Protein AF-A0A0K8VWC5-F1 (afdb_monomer)

Foldseek 3Di:
DDDDPDDCCLQPVDQKFKAALLQHTPPDDDDPVSSVVSSVVSQVVFQVVQVVQCVVVVHPGRPTGNVVRNVCRFKMKMWGWDDPDPVHIHTFWIWMKGFDFDFWADLVRDTDTDGRQTEGETIDGHPVCPPVCVSVVSVLVVCLVVVHQLQSYKYAQDDPSRQVVCCVPPVFPAWRDTPHRITHGPVNPPDPVPCPVVNVVSVVVVLVVVVVVPDDNDPPLVVSCPPDPDDPVVVCCVVDPDD

Structure (mmCIF, N/CA/C/O backbone):
data_AF-A0A0K8VWC5-F1
#
_entry.id   AF-A0A0K8VWC5-F1
#
loop_
_atom_site.group_PDB
_atom_site.id
_atom_site.type_symbol
_atom_site.label_atom_id
_atom_site.label_alt_id
_atom_site.label_comp_id
_atom_site.label_asym_id
_atom_site.label_entity_id
_atom_site.label_seq_id
_atom_site.pdbx_PDB_ins_code
_atom_site.Cartn_x
_atom_site.Cartn_y
_atom_site.Cartn_z
_atom_site.occupancy
_atom_site.B_iso_or_equiv
_atom_site.auth_seq_id
_atom_site.auth_comp_id
_atom_site.auth_asym_id
_atom_site.auth_atom_id
_atom_site.pdbx_PDB_model_num
ATOM 1 N N . MET A 1 1 ? -0.243 5.734 -15.971 1.00 79.50 1 MET A N 1
ATOM 2 C CA . MET A 1 1 ? 0.571 4.534 -15.847 1.00 79.50 1 MET A CA 1
ATOM 3 C C . MET A 1 1 ? 1.984 5.058 -15.733 1.00 79.50 1 MET A C 1
ATOM 5 O O . MET A 1 1 ? 2.267 6.091 -16.338 1.00 79.50 1 MET A O 1
ATOM 9 N N . ALA A 1 2 ? 2.834 4.458 -14.910 1.00 86.44 2 ALA A N 1
ATOM 10 C CA . ALA A 1 2 ? 4.196 4.949 -14.752 1.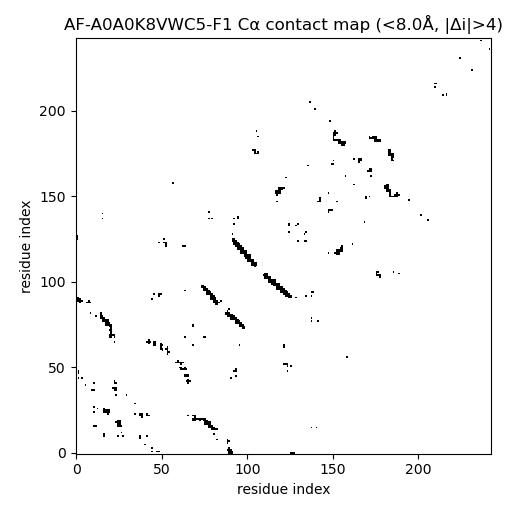00 86.44 2 ALA A CA 1
ATOM 11 C C . ALA A 1 2 ? 5.114 4.207 -15.731 1.00 86.44 2 ALA A C 1
ATOM 13 O O . ALA A 1 2 ? 5.292 2.994 -15.622 1.00 86.44 2 ALA A O 1
ATOM 14 N N . LYS A 1 3 ? 5.651 4.949 -16.707 1.00 90.19 3 LYS A N 1
ATOM 15 C CA . LYS A 1 3 ? 6.699 4.489 -17.625 1.00 90.19 3 LYS A CA 1
ATOM 16 C C . LYS A 1 3 ? 8.054 4.921 -17.087 1.00 90.19 3 LYS A C 1
ATOM 18 O O . LYS A 1 3 ? 8.192 6.038 -16.589 1.00 90.19 3 LYS A O 1
ATOM 23 N N . PHE A 1 4 ? 9.044 4.050 -17.226 1.00 92.88 4 PHE A N 1
ATOM 24 C CA . PHE A 1 4 ? 10.401 4.283 -16.748 1.00 92.88 4 PHE A CA 1
ATOM 25 C C . PHE A 1 4 ? 11.392 4.178 -17.904 1.00 92.88 4 PHE A C 1
ATOM 27 O O . PHE A 1 4 ? 11.137 3.503 -18.896 1.00 92.88 4 PHE A O 1
ATOM 34 N N . LYS A 1 5 ? 12.535 4.861 -17.784 1.00 92.62 5 LYS A N 1
ATOM 35 C CA . LYS A 1 5 ? 13.612 4.848 -18.794 1.00 92.62 5 LYS A CA 1
ATOM 36 C C . LYS A 1 5 ? 14.512 3.607 -18.692 1.00 92.62 5 LYS A C 1
ATOM 38 O O . LYS A 1 5 ? 15.650 3.627 -19.146 1.00 92.62 5 LYS A O 1
ATOM 43 N N . PHE A 1 6 ? 14.028 2.557 -18.044 1.00 93.00 6 PHE A N 1
ATOM 44 C CA . PHE A 1 6 ? 14.727 1.303 -17.820 1.00 93.00 6 PHE A CA 1
ATOM 45 C C . PHE A 1 6 ? 13.733 0.150 -17.919 1.00 93.00 6 PHE A C 1
ATOM 47 O O . PHE A 1 6 ? 12.537 0.337 -17.691 1.00 93.00 6 PHE A O 1
ATOM 54 N N . ASP A 1 7 ? 14.246 -1.036 -18.233 1.00 90.69 7 ASP A N 1
ATOM 55 C CA . ASP A 1 7 ? 13.447 -2.254 -18.243 1.00 90.69 7 ASP A CA 1
ATOM 56 C C . ASP A 1 7 ? 13.001 -2.607 -16.817 1.00 90.69 7 ASP A C 1
ATOM 58 O O . ASP A 1 7 ? 13.826 -2.743 -15.909 1.00 90.69 7 ASP A O 1
ATOM 62 N N . ILE A 1 8 ? 11.688 -2.730 -16.620 1.00 93.12 8 ILE A N 1
ATOM 63 C CA . ILE A 1 8 ? 11.098 -3.112 -15.337 1.00 93.12 8 ILE A CA 1
ATOM 64 C C . ILE A 1 8 ? 11.047 -4.636 -15.159 1.00 93.12 8 ILE A C 1
ATOM 66 O O . ILE A 1 8 ? 10.911 -5.099 -14.028 1.00 93.12 8 ILE A O 1
ATOM 70 N N . LYS A 1 9 ? 11.226 -5.443 -16.216 1.00 89.25 9 LYS A N 1
ATOM 71 C CA . LYS A 1 9 ? 11.195 -6.917 -16.129 1.00 89.25 9 LYS A CA 1
ATOM 72 C C . LYS A 1 9 ? 12.284 -7.482 -15.221 1.00 89.25 9 LYS A C 1
ATOM 74 O O . LYS A 1 9 ? 12.103 -8.548 -14.644 1.00 89.25 9 LYS A O 1
ATOM 79 N N . CYS A 1 10 ? 13.384 -6.751 -15.017 1.00 87.94 10 CYS A N 1
ATOM 80 C CA . CYS A 1 10 ? 14.417 -7.142 -14.053 1.00 87.94 10 CYS A CA 1
ATOM 81 C C . CYS A 1 10 ? 13.963 -7.036 -12.583 1.00 87.94 10 CYS A C 1
ATOM 83 O O . CYS A 1 10 ? 14.619 -7.584 -11.703 1.00 87.94 10 CYS A O 1
ATOM 85 N N . ILE A 1 11 ? 12.873 -6.312 -12.306 1.00 93.19 11 ILE A N 1
ATOM 86 C CA . ILE A 1 11 ? 12.275 -6.158 -10.971 1.00 93.19 11 ILE A CA 1
ATOM 87 C C . ILE A 1 11 ? 11.037 -7.044 -10.835 1.00 93.19 11 ILE A C 1
ATOM 89 O O . ILE A 1 11 ? 10.841 -7.668 -9.794 1.00 93.19 11 ILE A O 1
ATOM 93 N N . PHE A 1 12 ? 10.205 -7.095 -11.876 1.00 90.50 12 PHE A N 1
ATOM 94 C CA . PHE A 1 12 ? 8.929 -7.797 -11.856 1.00 90.50 12 PHE A CA 1
ATOM 95 C C . PHE A 1 12 ? 9.034 -9.164 -12.545 1.00 90.50 12 PHE A C 1
ATOM 97 O O . PHE A 1 12 ? 8.724 -9.310 -13.725 1.00 90.50 12 PHE A O 1
ATOM 104 N N . SER A 1 13 ? 9.435 -10.188 -11.787 1.00 85.19 13 SER A N 1
ATOM 105 C CA . SER A 1 13 ? 9.360 -11.598 -12.214 1.00 85.19 13 SER A CA 1
ATOM 106 C C . SER A 1 13 ? 7.924 -12.143 -12.251 1.00 85.19 13 SER A C 1
ATOM 108 O O . SER A 1 13 ? 7.666 -13.209 -12.807 1.00 85.19 13 SER A O 1
ATOM 110 N N . GLN A 1 14 ? 6.994 -11.406 -11.649 1.00 86.69 14 GLN A N 1
ATOM 111 C CA . GLN A 1 14 ? 5.570 -11.687 -11.543 1.00 86.69 14 GLN A CA 1
ATOM 112 C C . GLN A 1 14 ? 4.796 -10.355 -11.541 1.00 86.69 14 GLN A C 1
ATOM 114 O O . GLN A 1 14 ? 5.397 -9.313 -11.258 1.00 86.69 14 GLN A O 1
ATOM 119 N N . PRO A 1 15 ? 3.477 -10.353 -11.825 1.00 88.62 15 PRO A N 1
ATOM 120 C CA . PRO A 1 15 ? 2.700 -9.115 -11.939 1.00 88.62 15 PRO A CA 1
ATOM 121 C C . PRO A 1 15 ? 2.721 -8.236 -10.683 1.00 88.62 15 PRO A C 1
ATOM 123 O O . PRO A 1 15 ? 2.629 -7.015 -10.790 1.00 88.62 15 PRO A O 1
ATOM 126 N N . VAL A 1 16 ? 2.855 -8.841 -9.497 1.00 93.25 16 VAL A N 1
ATOM 127 C CA . VAL A 1 16 ? 2.919 -8.131 -8.214 1.00 93.25 16 VAL A CA 1
ATOM 128 C C . VAL A 1 16 ? 4.170 -8.514 -7.448 1.00 93.25 16 VAL A C 1
ATOM 130 O O . VAL A 1 16 ? 4.367 -9.685 -7.152 1.00 93.25 16 VAL A O 1
ATOM 133 N N . VAL A 1 17 ? 4.984 -7.539 -7.051 1.00 95.38 17 VAL A N 1
ATOM 134 C CA . VAL A 1 17 ? 6.180 -7.780 -6.233 1.00 95.38 17 VAL A CA 1
ATOM 135 C C . VAL A 1 17 ? 6.109 -7.045 -4.903 1.00 95.38 17 VAL A C 1
ATOM 137 O O . VAL A 1 17 ? 5.735 -5.875 -4.839 1.00 95.38 17 VAL A O 1
ATOM 140 N N . GLN A 1 18 ? 6.504 -7.741 -3.842 1.00 97.56 18 GLN A N 1
ATOM 141 C CA . GLN A 1 18 ? 6.685 -7.189 -2.505 1.00 97.56 18 GLN A CA 1
ATOM 142 C C . GLN A 1 18 ? 8.082 -6.565 -2.375 1.00 97.56 18 GLN A C 1
ATOM 144 O O . GLN A 1 18 ? 9.077 -7.208 -2.726 1.00 97.56 18 GLN A O 1
ATOM 149 N N . ILE A 1 19 ? 8.141 -5.335 -1.862 1.00 98.12 19 ILE A N 1
ATOM 150 C CA . ILE A 1 19 ? 9.354 -4.569 -1.566 1.00 98.12 19 ILE A CA 1
ATOM 151 C C . ILE A 1 19 ? 9.356 -4.189 -0.079 1.00 98.12 19 ILE A C 1
ATOM 153 O O . ILE A 1 19 ? 8.421 -3.539 0.394 1.00 98.12 19 ILE A O 1
ATOM 157 N N . SER A 1 20 ? 10.416 -4.539 0.648 1.00 96.00 20 SER A N 1
ATOM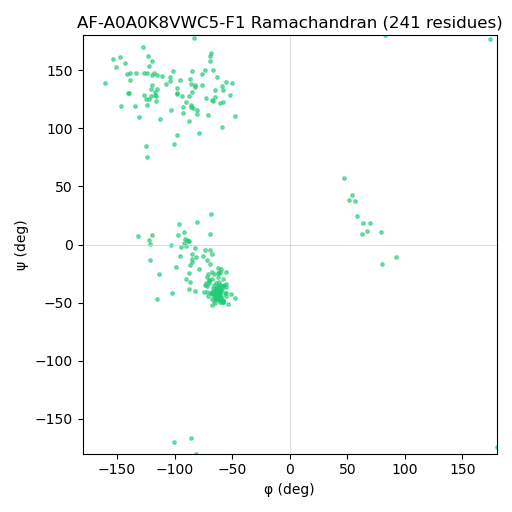 158 C CA . SER A 1 20 ? 10.611 -4.156 2.056 1.00 96.00 20 SER A CA 1
ATOM 159 C C . SER A 1 20 ? 11.588 -2.976 2.200 1.00 96.00 20 SER A C 1
ATOM 161 O O . SER A 1 20 ? 11.962 -2.330 1.216 1.00 96.00 20 SER A O 1
ATOM 163 N N . SER A 1 21 ? 12.018 -2.663 3.426 1.00 96.88 21 SER A N 1
ATOM 164 C CA . SER A 1 21 ? 12.904 -1.525 3.731 1.00 96.88 21 SER A CA 1
ATOM 165 C C . SER A 1 21 ? 14.265 -1.564 3.019 1.00 96.88 21 SER A C 1
ATOM 167 O O . SER A 1 21 ? 14.891 -0.521 2.823 1.00 96.88 21 SER A O 1
ATOM 169 N N . ASN A 1 22 ? 14.722 -2.732 2.553 1.00 96.62 22 ASN A N 1
ATOM 170 C CA . ASN A 1 22 ? 15.962 -2.856 1.779 1.00 96.62 22 ASN A CA 1
ATOM 171 C C . ASN A 1 22 ? 15.835 -2.360 0.318 1.00 96.62 22 ASN A C 1
ATOM 173 O O . ASN A 1 22 ? 16.851 -2.190 -0.358 1.00 96.62 22 ASN A O 1
ATOM 177 N N . LEU A 1 23 ? 14.611 -2.074 -0.146 1.00 97.75 23 LEU A N 1
ATOM 178 C CA . LEU A 1 23 ? 14.250 -1.698 -1.520 1.00 97.75 23 LEU A CA 1
ATOM 179 C C . LEU A 1 23 ? 14.618 -2.726 -2.596 1.00 97.75 23 LEU A C 1
ATOM 181 O O . LEU A 1 23 ? 14.796 -2.375 -3.764 1.00 97.75 23 LEU A O 1
ATOM 185 N N . LEU A 1 24 ? 14.730 -3.990 -2.210 1.00 97.06 24 LEU A N 1
ATOM 186 C CA . LEU A 1 24 ? 14.861 -5.107 -3.131 1.00 97.06 24 LEU A CA 1
ATOM 187 C C . LEU A 1 24 ? 13.521 -5.842 -3.210 1.00 97.06 24 LEU A C 1
ATOM 189 O O . LEU A 1 24 ? 12.823 -5.947 -2.197 1.00 97.06 24 LEU A O 1
ATOM 193 N N . PRO A 1 25 ? 13.140 -6.364 -4.387 1.00 96.06 25 PRO A N 1
ATOM 194 C CA . PRO A 1 25 ? 12.017 -7.279 -4.455 1.00 96.06 25 PRO A CA 1
ATOM 195 C C . PRO A 1 25 ? 12.332 -8.545 -3.660 1.00 96.06 25 PRO A C 1
ATOM 197 O O . PRO A 1 25 ? 13.464 -9.022 -3.669 1.00 96.06 25 PRO A O 1
ATOM 200 N N . HIS A 1 26 ? 11.324 -9.115 -3.002 1.00 92.62 26 HIS A N 1
ATOM 201 C CA . HIS A 1 26 ? 11.450 -10.378 -2.262 1.00 92.62 26 HIS A CA 1
ATOM 202 C C . HIS A 1 26 ? 11.990 -11.542 -3.121 1.00 92.62 26 HIS A C 1
ATOM 204 O O . HIS A 1 26 ? 12.584 -12.478 -2.597 1.00 92.62 26 HIS A O 1
ATOM 210 N N . THR A 1 27 ? 11.836 -11.464 -4.447 1.00 91.81 27 THR A N 1
ATOM 211 C CA . THR A 1 27 ? 12.368 -12.426 -5.424 1.00 91.81 27 THR A CA 1
ATOM 212 C C . THR A 1 27 ? 13.787 -12.113 -5.907 1.00 91.81 27 THR A C 1
ATOM 214 O O . THR A 1 27 ? 14.271 -12.782 -6.819 1.00 91.81 27 THR A O 1
ATOM 217 N N . PHE A 1 28 ? 14.442 -11.069 -5.390 1.00 94.69 28 PHE A N 1
ATOM 218 C CA . PHE A 1 28 ? 15.763 -10.658 -5.859 1.00 94.69 28 PHE A CA 1
ATOM 219 C C . PHE A 1 28 ? 16.816 -11.732 -5.577 1.00 94.69 28 PHE A C 1
ATOM 221 O O . PHE A 1 28 ? 17.017 -12.147 -4.437 1.00 94.69 28 PHE A O 1
ATOM 228 N N . ILE A 1 29 ? 17.542 -12.117 -6.623 1.00 92.06 29 ILE A N 1
ATOM 229 C CA . ILE A 1 29 ? 18.716 -12.983 -6.551 1.00 92.06 29 ILE A CA 1
ATOM 230 C C . ILE A 1 29 ? 19.782 -12.339 -7.434 1.00 92.06 29 ILE A C 1
ATOM 232 O O . ILE A 1 29 ? 19.567 -12.158 -8.631 1.00 92.06 29 ILE A O 1
ATOM 236 N N . GLY A 1 30 ? 20.922 -11.967 -6.855 1.00 93.56 30 GLY A N 1
ATOM 237 C CA . GLY A 1 30 ? 21.983 -11.293 -7.595 1.00 93.56 30 GLY A CA 1
ATOM 238 C C . GLY A 1 30 ? 23.135 -10.836 -6.711 1.00 93.56 30 GLY A C 1
ATOM 239 O O . GLY A 1 30 ? 23.108 -10.990 -5.490 1.00 93.56 30 GLY A O 1
ATOM 240 N N . ASP A 1 31 ? 24.162 -10.274 -7.344 1.00 95.69 31 ASP A N 1
ATOM 241 C CA . ASP A 1 31 ? 25.333 -9.752 -6.644 1.00 95.69 31 ASP A CA 1
ATOM 242 C C . ASP A 1 31 ? 25.114 -8.327 -6.101 1.00 95.69 31 ASP A C 1
ATOM 244 O O . ASP A 1 31 ? 24.084 -7.677 -6.313 1.00 95.69 31 ASP A O 1
ATOM 248 N N . ARG A 1 32 ? 26.129 -7.807 -5.403 1.00 95.44 32 ARG A N 1
ATOM 249 C CA . ARG A 1 32 ? 26.099 -6.460 -4.821 1.00 95.44 32 ARG A CA 1
ATOM 250 C C . ARG A 1 32 ? 25.894 -5.355 -5.865 1.00 95.44 32 ARG A C 1
ATOM 252 O O . ARG A 1 32 ? 25.240 -4.362 -5.556 1.00 95.44 32 ARG A O 1
ATOM 259 N N . ARG A 1 33 ? 26.452 -5.487 -7.073 1.00 95.75 33 ARG A N 1
ATOM 260 C CA . ARG A 1 33 ? 26.317 -4.468 -8.127 1.00 95.75 33 ARG A CA 1
ATOM 261 C C . ARG A 1 33 ? 24.889 -4.454 -8.664 1.00 95.75 33 ARG A C 1
ATOM 263 O O . ARG A 1 33 ? 24.300 -3.382 -8.773 1.00 95.75 33 ARG A O 1
ATOM 270 N N . MET A 1 34 ? 24.317 -5.633 -8.909 1.00 95.44 34 MET A N 1
ATOM 271 C CA . MET A 1 34 ? 22.916 -5.780 -9.312 1.00 95.44 34 MET A CA 1
ATOM 272 C C . MET A 1 34 ? 21.971 -5.229 -8.243 1.00 95.44 34 MET A C 1
ATOM 274 O O . MET A 1 34 ? 21.029 -4.516 -8.572 1.00 95.44 34 MET A O 1
ATOM 278 N N . ALA A 1 35 ? 22.247 -5.485 -6.961 1.00 96.25 35 ALA A N 1
ATOM 279 C CA . ALA A 1 35 ? 21.432 -4.963 -5.867 1.00 96.25 35 ALA A CA 1
ATOM 280 C C . ALA A 1 35 ? 21.418 -3.423 -5.842 1.00 96.25 35 ALA A C 1
ATOM 282 O O . ALA A 1 35 ? 20.369 -2.808 -5.650 1.00 96.25 35 ALA A O 1
ATOM 283 N N . MET A 1 36 ? 22.562 -2.773 -6.080 1.00 96.25 36 MET A N 1
ATOM 284 C CA . MET A 1 36 ? 22.636 -1.308 -6.156 1.00 96.25 36 MET A CA 1
ATOM 285 C C . MET A 1 36 ? 21.822 -0.742 -7.330 1.00 96.25 36 MET A C 1
ATOM 287 O O . MET A 1 36 ? 21.111 0.248 -7.163 1.00 96.25 36 MET A O 1
ATOM 291 N N . ASP A 1 37 ? 21.877 -1.386 -8.496 1.00 96.50 37 ASP A N 1
ATOM 292 C CA . ASP A 1 37 ? 21.079 -0.990 -9.662 1.00 96.50 37 ASP A CA 1
ATOM 293 C C . ASP A 1 37 ? 19.570 -1.194 -9.425 1.00 96.50 37 ASP A C 1
ATOM 295 O O . ASP A 1 37 ? 18.773 -0.270 -9.606 1.00 96.50 37 ASP A O 1
ATOM 299 N N . VAL A 1 38 ? 19.171 -2.368 -8.924 1.00 96.88 38 VAL A N 1
ATOM 300 C CA . VAL A 1 38 ? 17.767 -2.689 -8.622 1.00 96.88 38 VAL A CA 1
ATOM 301 C C . VAL A 1 38 ? 17.198 -1.744 -7.569 1.00 96.88 38 VAL A C 1
ATOM 303 O O . VAL A 1 38 ? 16.126 -1.183 -7.781 1.00 96.88 38 VAL A O 1
ATOM 306 N N . THR A 1 39 ? 17.917 -1.492 -6.472 1.00 97.69 39 THR A N 1
ATOM 307 C CA . THR A 1 39 ? 17.445 -0.555 -5.437 1.00 97.69 39 THR A CA 1
ATOM 308 C C . THR A 1 39 ? 17.278 0.867 -5.974 1.00 97.69 39 THR A C 1
ATOM 310 O O . THR A 1 39 ? 16.337 1.554 -5.571 1.00 97.69 39 THR A O 1
ATOM 313 N N . SER A 1 40 ? 18.132 1.318 -6.901 1.00 97.75 40 SER A N 1
ATOM 314 C CA . SER A 1 40 ? 17.984 2.618 -7.574 1.00 97.75 40 SER A CA 1
ATOM 315 C C . SER A 1 40 ? 16.712 2.675 -8.429 1.00 97.75 40 SER A C 1
ATOM 317 O O . SER A 1 40 ? 15.924 3.619 -8.322 1.00 97.75 40 SER A O 1
ATOM 319 N N . LYS A 1 41 ? 16.456 1.635 -9.231 1.00 97.81 41 LYS A N 1
ATOM 320 C CA . LYS A 1 41 ? 15.255 1.531 -10.076 1.00 97.81 41 LYS A CA 1
ATOM 321 C C . LYS A 1 41 ? 13.968 1.433 -9.252 1.00 97.81 41 LYS A C 1
ATOM 323 O O . LYS A 1 41 ? 13.013 2.160 -9.515 1.00 97.81 41 LYS A O 1
ATOM 328 N N . VAL A 1 42 ? 13.954 0.593 -8.215 1.00 98.25 42 VAL A N 1
ATOM 329 C CA . VAL A 1 42 ? 12.825 0.456 -7.278 1.00 98.25 42 VAL A CA 1
ATOM 330 C C . VAL A 1 42 ? 12.549 1.774 -6.558 1.00 98.25 42 VAL A C 1
ATOM 332 O O . VAL A 1 42 ? 11.386 2.148 -6.418 1.00 98.25 42 VAL A O 1
ATOM 335 N N . SER A 1 43 ? 13.594 2.516 -6.168 1.00 98.50 43 SER A N 1
ATOM 336 C CA . SER A 1 43 ? 13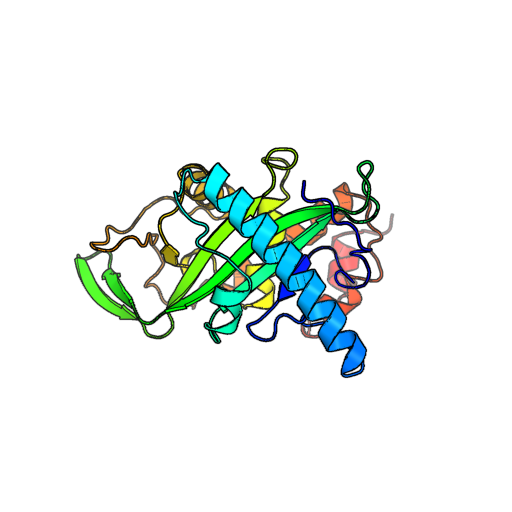.421 3.838 -5.549 1.00 98.50 43 SER A CA 1
ATOM 337 C C . SER A 1 43 ? 12.640 4.781 -6.468 1.00 98.50 43 SER A C 1
ATOM 339 O O . SER A 1 43 ? 11.631 5.342 -6.052 1.00 98.50 43 SER A O 1
ATOM 341 N N . GLN A 1 44 ? 13.038 4.866 -7.743 1.00 98.38 44 GLN A N 1
ATOM 342 C CA . GLN A 1 44 ? 12.348 5.691 -8.740 1.00 98.38 44 GLN A CA 1
ATOM 343 C C . GLN A 1 44 ? 10.888 5.263 -8.947 1.00 98.38 44 GLN A C 1
ATOM 345 O O . GLN A 1 44 ? 10.017 6.119 -9.105 1.00 98.38 44 GLN A O 1
ATOM 350 N N . ILE A 1 45 ? 10.601 3.956 -8.924 1.00 98.44 45 ILE A N 1
ATOM 351 C CA . ILE A 1 45 ? 9.228 3.448 -9.045 1.00 98.44 45 ILE A CA 1
ATOM 352 C C . ILE A 1 45 ? 8.372 3.877 -7.853 1.00 98.44 45 ILE A C 1
ATOM 354 O O . ILE A 1 45 ? 7.279 4.414 -8.050 1.00 98.44 45 ILE A O 1
ATOM 358 N N . ILE A 1 46 ? 8.863 3.658 -6.631 1.00 98.62 46 ILE A N 1
ATOM 359 C CA . ILE A 1 46 ? 8.134 3.994 -5.402 1.00 98.62 46 ILE A CA 1
ATOM 360 C C . ILE A 1 46 ? 7.911 5.500 -5.306 1.00 98.62 46 ILE A C 1
ATOM 362 O O . ILE A 1 46 ? 6.797 5.917 -5.002 1.00 98.62 46 ILE A O 1
ATOM 366 N N . ASP A 1 47 ? 8.932 6.310 -5.587 1.00 98.62 47 ASP A N 1
ATOM 367 C CA . ASP A 1 47 ? 8.813 7.767 -5.537 1.00 98.62 47 ASP A CA 1
ATOM 368 C C . ASP A 1 47 ? 7.783 8.257 -6.557 1.00 98.62 47 ASP A C 1
ATOM 370 O O . ASP A 1 47 ? 6.875 9.014 -6.208 1.00 98.62 47 ASP A O 1
ATOM 374 N N . ARG A 1 48 ? 7.827 7.733 -7.791 1.00 98.44 48 ARG A N 1
ATOM 375 C CA . ARG A 1 48 ? 6.871 8.124 -8.827 1.00 98.44 48 ARG A CA 1
ATOM 376 C C . ARG A 1 48 ? 5.434 7.724 -8.493 1.00 98.44 48 ARG A C 1
ATOM 378 O O . ARG A 1 48 ? 4.515 8.516 -8.693 1.00 98.44 48 ARG A O 1
ATOM 385 N N . LEU A 1 49 ? 5.206 6.504 -8.009 1.00 98.38 49 LEU A N 1
ATOM 386 C CA . LEU A 1 49 ? 3.864 6.065 -7.611 1.00 98.38 49 LEU A CA 1
ATOM 387 C C . LEU A 1 49 ? 3.384 6.771 -6.341 1.00 98.38 49 LEU A C 1
ATOM 389 O O . LEU A 1 49 ? 2.196 7.054 -6.223 1.00 98.38 49 LEU A O 1
ATOM 393 N N . GLY A 1 50 ? 4.295 7.097 -5.425 1.00 98.50 50 GLY A N 1
ATOM 394 C CA . GLY A 1 50 ? 4.010 7.888 -4.234 1.00 98.50 50 GLY A CA 1
ATOM 395 C C . GLY A 1 50 ? 3.531 9.298 -4.577 1.00 98.50 50 GLY A C 1
ATOM 396 O O . GLY A 1 50 ? 2.545 9.761 -4.005 1.00 98.50 50 GLY A O 1
ATOM 397 N N . GLU A 1 51 ? 4.169 9.960 -5.546 1.00 98.50 51 GLU A N 1
ATOM 398 C CA . GLU A 1 51 ? 3.710 11.243 -6.096 1.00 98.50 51 GLU A CA 1
ATOM 399 C C . GLU A 1 51 ? 2.316 11.136 -6.718 1.00 98.50 51 GLU A C 1
ATOM 401 O O . GLU A 1 51 ? 1.436 11.938 -6.410 1.00 98.50 51 GLU A O 1
ATOM 406 N N . LEU A 1 52 ? 2.100 10.135 -7.576 1.00 98.06 52 LEU A N 1
ATOM 407 C CA . LEU A 1 52 ? 0.809 9.924 -8.232 1.00 98.06 52 LEU A CA 1
ATOM 408 C C . LEU A 1 52 ? -0.305 9.645 -7.212 1.00 98.06 52 LEU A C 1
ATOM 410 O O . LEU A 1 52 ? -1.384 10.231 -7.305 1.00 98.06 52 LEU A O 1
ATOM 414 N N . SER A 1 53 ? -0.019 8.828 -6.194 1.00 98.00 53 SER A N 1
ATOM 415 C CA . SER A 1 53 ? -0.931 8.583 -5.076 1.00 98.00 53 SER A CA 1
ATOM 416 C C . SER A 1 53 ? -1.267 9.877 -4.326 1.00 98.00 53 SER A C 1
ATOM 418 O O . SER A 1 53 ? -2.436 10.153 -4.048 1.00 98.00 53 SER A O 1
ATOM 420 N N . ALA A 1 54 ? -0.263 10.721 -4.060 1.00 97.69 54 ALA A N 1
ATOM 421 C CA . ALA A 1 54 ? -0.450 12.009 -3.397 1.00 97.69 54 ALA A CA 1
ATOM 422 C C . ALA A 1 54 ? -1.388 12.929 -4.185 1.00 97.69 54 ALA A C 1
ATOM 424 O O . ALA A 1 54 ? -2.313 13.500 -3.609 1.00 97.69 54 ALA A O 1
ATOM 425 N N . VAL A 1 55 ? -1.185 13.028 -5.502 1.00 97.38 55 VAL A N 1
ATOM 426 C CA . VAL A 1 55 ? -2.034 13.821 -6.400 1.00 97.38 55 VAL A CA 1
ATOM 427 C C . VAL A 1 55 ? -3.469 13.294 -6.388 1.00 97.38 55 VAL A C 1
ATOM 429 O O . VAL A 1 55 ? -4.403 14.071 -6.184 1.00 97.38 55 VAL A O 1
ATOM 432 N N . ALA A 1 56 ? -3.657 11.978 -6.523 1.00 95.75 56 ALA A N 1
ATOM 433 C CA . ALA A 1 56 ? -4.979 11.351 -6.518 1.00 95.75 56 ALA A CA 1
ATOM 434 C C . ALA A 1 56 ? -5.739 11.560 -5.194 1.00 95.75 56 ALA A C 1
ATOM 436 O O . ALA A 1 56 ? -6.966 11.683 -5.192 1.00 95.75 56 ALA A O 1
ATOM 437 N N . GLN A 1 57 ? -5.013 11.635 -4.076 1.00 94.88 57 GLN A N 1
ATOM 438 C CA . GLN A 1 57 ? -5.551 11.883 -2.736 1.00 94.88 57 GLN A CA 1
ATOM 439 C C . GLN A 1 57 ? -5.580 13.370 -2.342 1.00 94.88 57 GLN A C 1
ATOM 441 O O . GLN A 1 57 ? -6.009 13.695 -1.236 1.00 94.88 57 GLN A O 1
ATOM 446 N N . LYS A 1 58 ? -5.150 14.281 -3.229 1.00 95.94 58 LYS A N 1
ATOM 447 C CA . LYS A 1 58 ? -5.044 15.732 -2.976 1.00 95.94 58 LYS A CA 1
ATOM 448 C C . LYS A 1 58 ? -4.159 16.078 -1.766 1.00 95.94 58 LYS A C 1
ATOM 450 O O . LYS A 1 58 ? -4.445 17.007 -1.012 1.00 95.94 58 LYS A O 1
ATOM 455 N N . LEU A 1 59 ? -3.076 15.328 -1.574 1.00 95.38 59 LEU A N 1
ATOM 456 C CA . LEU A 1 59 ? -2.081 15.561 -0.529 1.00 95.38 59 LEU A CA 1
ATOM 457 C C . LEU A 1 59 ? -1.015 16.548 -1.017 1.00 95.38 59 LEU A C 1
ATOM 459 O O . LEU A 1 59 ? -0.574 16.488 -2.160 1.00 95.38 59 LEU A O 1
ATOM 463 N N . SER A 1 60 ? -0.543 17.425 -0.128 1.00 96.12 60 SER A N 1
ATOM 464 C CA . SER A 1 60 ? 0.512 18.398 -0.456 1.00 96.12 60 SER A CA 1
ATOM 465 C C . SER A 1 60 ? 1.895 17.765 -0.636 1.00 96.12 60 SER A C 1
ATOM 467 O O . SER A 1 60 ? 2.752 18.331 -1.311 1.00 96.12 60 SER A O 1
ATOM 469 N N . LYS A 1 61 ? 2.133 16.606 -0.014 1.00 96.88 61 LYS A N 1
ATOM 470 C CA . LYS A 1 61 ? 3.376 15.834 -0.110 1.00 96.88 61 LYS A CA 1
ATOM 471 C C . LYS A 1 61 ? 3.061 14.338 -0.153 1.00 96.88 61 LYS A C 1
ATOM 473 O O . LYS A 1 61 ? 2.131 13.906 0.533 1.00 96.88 61 LYS A O 1
ATOM 478 N N . PRO A 1 62 ? 3.859 13.530 -0.871 1.00 97.88 62 PRO A N 1
ATOM 479 C CA . PRO A 1 62 ? 3.669 12.088 -0.908 1.00 97.88 62 PRO A CA 1
ATOM 480 C C . PRO A 1 62 ? 3.903 11.461 0.463 1.00 97.88 62 PRO A C 1
ATOM 482 O O . PRO A 1 62 ? 4.891 11.751 1.141 1.00 97.88 62 PRO A O 1
ATOM 485 N N . ILE A 1 63 ? 2.992 10.582 0.887 1.00 97.31 63 ILE A N 1
ATOM 486 C CA . ILE A 1 63 ? 3.121 9.801 2.131 1.00 97.31 63 ILE A CA 1
ATOM 487 C C . ILE A 1 63 ? 3.942 8.523 1.937 1.00 97.31 63 ILE A C 1
ATOM 489 O O . ILE A 1 63 ? 4.368 7.916 2.920 1.00 97.31 63 ILE A O 1
ATOM 493 N N . THR A 1 64 ? 4.210 8.153 0.687 1.00 98.44 64 THR A N 1
ATOM 494 C CA . THR A 1 64 ? 5.031 7.007 0.295 1.00 98.44 64 THR A CA 1
ATOM 495 C C . THR A 1 64 ? 6.204 7.496 -0.542 1.00 98.44 64 THR A C 1
ATOM 497 O O . THR A 1 64 ? 6.015 8.250 -1.487 1.00 98.44 64 THR A O 1
ATOM 500 N N . SER A 1 65 ? 7.415 7.109 -0.152 1.00 98.62 65 SER A N 1
ATOM 501 C CA . SER A 1 65 ? 8.651 7.350 -0.896 1.00 98.62 65 SER A CA 1
ATOM 502 C C . SER A 1 65 ? 9.667 6.272 -0.534 1.00 98.62 65 SER A C 1
ATOM 504 O O . SER A 1 65 ? 9.565 5.648 0.529 1.00 98.62 65 SER A O 1
ATOM 506 N N . ALA A 1 66 ? 10.665 6.078 -1.388 1.00 98.50 66 ALA A N 1
ATOM 507 C CA . ALA A 1 66 ? 11.762 5.146 -1.173 1.00 98.50 66 ALA A CA 1
ATOM 508 C C . ALA A 1 66 ? 12.482 5.429 0.154 1.00 98.50 66 ALA A C 1
ATOM 510 O O . ALA A 1 66 ? 12.726 4.525 0.952 1.00 98.50 66 ALA A O 1
ATOM 511 N N . GLN A 1 67 ? 12.748 6.709 0.434 1.00 98.19 67 GLN A N 1
ATOM 512 C CA . GLN A 1 67 ? 13.368 7.149 1.683 1.00 98.19 67 GLN A CA 1
ATOM 513 C C . GLN A 1 67 ? 12.521 6.779 2.910 1.00 98.19 67 GLN A C 1
ATOM 515 O O . GLN A 1 67 ? 13.053 6.245 3.880 1.00 98.19 67 GLN A O 1
ATOM 520 N N . LYS A 1 68 ? 11.204 7.028 2.871 1.00 98.25 68 LYS A N 1
ATOM 521 C CA . LYS A 1 68 ? 10.304 6.700 3.989 1.00 98.25 68 LYS A CA 1
ATOM 522 C C . LYS A 1 68 ? 10.226 5.196 4.239 1.00 98.25 68 LYS A C 1
ATOM 524 O O . LYS A 1 68 ? 10.195 4.788 5.399 1.00 98.25 68 LYS A O 1
ATOM 529 N N . LEU A 1 69 ? 10.220 4.391 3.173 1.00 98.38 69 LEU A N 1
ATOM 530 C CA . LEU A 1 69 ? 10.210 2.932 3.275 1.00 98.38 69 LEU A CA 1
ATOM 531 C C . LEU A 1 69 ? 11.516 2.398 3.881 1.00 98.38 69 LEU A C 1
ATOM 533 O O . LEU A 1 69 ? 11.460 1.579 4.791 1.00 98.38 69 LEU A O 1
ATOM 537 N N . ARG A 1 70 ? 12.685 2.918 3.470 1.00 97.44 70 ARG A N 1
ATOM 538 C CA . ARG A 1 70 ? 13.982 2.532 4.068 1.00 97.44 70 ARG A CA 1
ATOM 539 C C . ARG A 1 70 ? 14.036 2.757 5.577 1.00 97.44 70 ARG A C 1
ATOM 541 O O . ARG A 1 70 ? 14.659 1.980 6.286 1.00 97.44 70 ARG A O 1
ATOM 548 N N . MET A 1 71 ? 13.386 3.813 6.061 1.00 97.00 71 MET A N 1
ATOM 549 C CA . MET A 1 71 ? 13.339 4.155 7.487 1.00 97.00 71 MET A CA 1
ATOM 550 C C . MET A 1 71 ? 12.271 3.378 8.275 1.00 97.00 71 MET A C 1
ATOM 552 O O . MET A 1 71 ? 12.142 3.583 9.478 1.00 97.00 71 MET A O 1
ATOM 556 N N . SER A 1 72 ? 11.474 2.534 7.613 1.00 95.50 72 SER A N 1
ATOM 557 C CA . SER A 1 72 ? 10.318 1.857 8.204 1.00 95.50 72 SER A CA 1
ATOM 558 C C . SER A 1 72 ? 10.420 0.342 8.018 1.00 95.50 72 SER A C 1
ATOM 560 O O . SER A 1 72 ? 9.844 -0.215 7.089 1.00 95.50 72 SER A O 1
ATOM 562 N N . GLU A 1 73 ? 11.135 -0.341 8.912 1.00 94.00 73 GLU A N 1
ATOM 563 C CA . GLU A 1 73 ? 11.366 -1.799 8.839 1.00 94.00 73 GLU A CA 1
ATOM 564 C C . GLU A 1 73 ? 10.087 -2.643 8.928 1.00 94.00 73 GLU A C 1
ATOM 566 O O . GLU A 1 73 ? 10.030 -3.762 8.433 1.00 94.00 73 GLU A O 1
ATOM 571 N N . ASN A 1 74 ? 9.044 -2.095 9.543 1.00 95.81 74 ASN A N 1
ATOM 572 C CA . ASN A 1 74 ? 7.734 -2.717 9.706 1.00 95.81 74 ASN A CA 1
ATOM 573 C C . ASN A 1 74 ? 6.746 -2.372 8.581 1.00 95.81 74 ASN A C 1
ATOM 575 O O . ASN A 1 74 ? 5.544 -2.594 8.751 1.00 95.81 74 ASN A O 1
ATOM 579 N N . GLN A 1 75 ? 7.217 -1.758 7.492 1.00 97.94 75 GLN A N 1
ATOM 580 C CA . GLN A 1 75 ? 6.405 -1.406 6.335 1.00 97.94 75 GLN A CA 1
ATOM 581 C C . GLN A 1 75 ? 6.890 -2.121 5.085 1.00 97.94 75 GLN A C 1
ATOM 583 O O . GLN A 1 75 ? 8.082 -2.328 4.867 1.00 97.94 75 GLN A O 1
ATOM 588 N N . THR A 1 76 ? 5.920 -2.412 4.234 1.00 98.38 76 THR A N 1
ATOM 589 C CA . THR A 1 76 ? 6.104 -3.154 2.999 1.00 98.38 76 THR A CA 1
ATOM 590 C C . THR A 1 76 ? 5.264 -2.501 1.914 1.00 98.38 76 THR A C 1
ATOM 592 O O . THR A 1 76 ? 4.146 -2.047 2.165 1.00 98.38 76 THR A O 1
ATOM 595 N N . VAL A 1 77 ? 5.798 -2.443 0.697 1.00 98.75 77 VAL A N 1
ATOM 596 C CA . VAL A 1 77 ? 5.086 -1.952 -0.482 1.00 98.75 77 VAL A CA 1
ATOM 597 C C . VAL A 1 77 ? 4.922 -3.086 -1.484 1.00 98.75 77 VAL A C 1
ATOM 599 O O . VAL A 1 77 ? 5.902 -3.653 -1.954 1.00 98.75 77 VAL A O 1
ATOM 602 N N . TYR A 1 78 ? 3.680 -3.367 -1.854 1.00 98.69 78 TYR A N 1
ATOM 603 C CA . TYR A 1 78 ? 3.330 -4.202 -2.993 1.00 98.69 78 TYR A CA 1
ATOM 604 C C . TYR A 1 78 ? 3.204 -3.316 -4.232 1.00 98.69 78 TYR A C 1
ATOM 606 O O . TYR A 1 78 ? 2.424 -2.359 -4.252 1.00 98.69 78 TYR A O 1
ATOM 614 N N . LEU A 1 79 ? 3.986 -3.620 -5.264 1.00 98.31 79 LEU A N 1
ATOM 615 C CA . LEU A 1 79 ? 3.965 -2.934 -6.553 1.00 98.31 79 LEU A CA 1
ATOM 616 C C . LEU A 1 79 ? 3.332 -3.838 -7.599 1.00 98.31 79 LEU A C 1
ATOM 618 O O . LEU A 1 79 ? 3.664 -5.018 -7.658 1.00 98.31 79 LEU A O 1
ATOM 622 N N . MET A 1 80 ? 2.479 -3.279 -8.456 1.00 95.62 80 MET A N 1
ATOM 623 C CA . MET A 1 80 ? 1.844 -4.016 -9.548 1.00 95.62 80 MET A CA 1
ATOM 624 C C . MET A 1 80 ? 2.251 -3.455 -10.905 1.00 95.62 80 MET A C 1
ATOM 626 O O . MET A 1 80 ? 2.098 -2.253 -11.147 1.00 95.62 80 MET A O 1
ATOM 630 N N . ALA A 1 81 ? 2.706 -4.332 -11.793 1.00 93.12 81 ALA A N 1
ATOM 631 C CA . ALA A 1 81 ? 3.042 -4.018 -13.172 1.00 93.12 81 ALA A CA 1
ATOM 632 C C . ALA A 1 81 ? 2.119 -4.738 -14.163 1.00 93.12 81 ALA A C 1
ATOM 634 O O . ALA A 1 81 ? 1.687 -5.866 -13.943 1.00 93.12 81 ALA A O 1
ATOM 635 N N . ASP A 1 82 ? 1.849 -4.056 -15.269 1.00 87.94 82 ASP A N 1
ATOM 636 C CA . ASP A 1 82 ? 1.238 -4.593 -16.481 1.00 87.94 82 ASP A CA 1
ATOM 637 C C . ASP A 1 82 ? 2.389 -4.890 -17.452 1.00 87.94 82 ASP A C 1
ATOM 639 O O . ASP A 1 82 ? 2.921 -3.984 -18.097 1.00 87.94 82 ASP A O 1
ATOM 643 N N . ILE A 1 83 ? 2.863 -6.139 -17.441 1.00 81.12 83 ILE A N 1
ATOM 644 C CA . ILE A 1 83 ? 3.985 -6.613 -18.265 1.00 81.12 83 ILE A CA 1
ATOM 645 C C . ILE A 1 83 ? 3.406 -7.311 -19.488 1.00 81.12 83 ILE A C 1
ATOM 647 O O . ILE A 1 83 ? 2.511 -8.144 -19.359 1.00 81.12 83 ILE A O 1
ATOM 651 N N . ASN A 1 84 ? 3.952 -7.018 -20.667 1.00 75.00 84 ASN A N 1
ATOM 652 C CA . ASN A 1 84 ? 3.419 -7.476 -21.957 1.00 75.00 84 ASN A CA 1
ATOM 653 C C . ASN A 1 84 ? 2.007 -6.937 -22.276 1.00 75.00 84 ASN A C 1
ATOM 655 O O . ASN A 1 84 ? 1.319 -7.476 -23.144 1.00 75.00 84 ASN A O 1
ATOM 659 N N . GLY A 1 85 ? 1.577 -5.871 -21.597 1.00 69.44 85 GLY A N 1
ATOM 660 C CA . GLY A 1 85 ? 0.354 -5.151 -21.929 1.00 69.44 85 GLY A CA 1
ATOM 661 C C . GLY A 1 85 ? 0.473 -4.386 -23.252 1.00 69.44 85 GLY A C 1
ATOM 662 O O . GLY A 1 85 ? 1.568 -4.082 -23.731 1.00 69.44 85 GLY A O 1
ATOM 663 N N . CYS A 1 86 ? -0.670 -4.009 -23.830 1.00 69.88 86 CYS A N 1
ATOM 664 C CA . CYS A 1 86 ? -0.726 -3.250 -25.091 1.00 69.88 86 CYS A CA 1
ATOM 665 C C . CYS A 1 86 ? -0.032 -1.876 -25.003 1.00 69.88 86 CYS A C 1
ATOM 667 O O . CYS A 1 86 ? 0.411 -1.335 -26.011 1.00 69.88 86 CYS A O 1
ATOM 669 N N . ASP A 1 87 ? 0.085 -1.322 -23.792 1.00 70.00 87 ASP A N 1
ATOM 670 C CA . ASP A 1 87 ? 0.686 -0.010 -23.526 1.00 70.00 87 ASP A CA 1
ATOM 671 C C . ASP A 1 87 ? 2.211 -0.070 -23.278 1.00 70.00 87 ASP A C 1
ATOM 673 O O . ASP A 1 87 ? 2.838 0.961 -22.982 1.00 70.00 87 ASP A O 1
ATOM 677 N N . GLY A 1 88 ? 2.806 -1.262 -23.419 1.00 77.69 88 GLY A N 1
ATOM 678 C CA . GLY A 1 88 ? 4.173 -1.592 -23.014 1.00 77.69 88 GLY A CA 1
ATOM 679 C C . GLY A 1 88 ? 4.277 -1.936 -21.526 1.00 77.69 88 GLY A C 1
ATOM 680 O O . GLY A 1 88 ? 3.286 -1.892 -20.799 1.00 77.69 88 GLY A O 1
ATOM 681 N N . ASP A 1 89 ? 5.488 -2.253 -21.065 1.00 84.69 89 ASP A N 1
ATOM 682 C CA . ASP A 1 89 ? 5.722 -2.608 -19.664 1.00 84.69 89 ASP A CA 1
ATOM 683 C C . ASP A 1 89 ? 5.587 -1.368 -18.771 1.00 84.69 89 ASP A C 1
ATOM 685 O O . ASP A 1 89 ? 6.387 -0.426 -18.837 1.00 84.69 89 ASP A O 1
ATOM 689 N N . VAL A 1 90 ? 4.541 -1.344 -17.945 1.00 91.88 90 VAL A N 1
ATOM 690 C CA . VAL A 1 90 ? 4.200 -0.188 -17.107 1.00 91.88 90 VAL A CA 1
ATOM 691 C C . VAL A 1 90 ? 3.887 -0.597 -15.680 1.00 91.88 90 VAL A C 1
ATOM 693 O O . VAL A 1 90 ? 3.296 -1.642 -15.433 1.00 91.88 90 VAL A O 1
ATOM 696 N N . VAL A 1 91 ? 4.216 0.268 -14.720 1.00 96.00 91 VAL A N 1
ATOM 697 C CA . VAL A 1 91 ? 3.802 0.070 -13.325 1.00 96.00 91 VAL A CA 1
ATOM 698 C C . VAL A 1 91 ? 2.489 0.814 -13.084 1.00 96.00 91 VAL A C 1
ATOM 700 O O . VAL A 1 91 ? 2.350 1.997 -13.426 1.00 96.00 91 VAL A O 1
ATOM 703 N N . ILE A 1 92 ? 1.497 0.106 -12.548 1.00 95.38 92 ILE A N 1
ATOM 704 C CA . ILE A 1 92 ? 0.096 0.547 -12.507 1.00 95.38 92 ILE A CA 1
ATOM 705 C C . ILE A 1 92 ? -0.488 0.635 -11.101 1.00 95.38 92 ILE A C 1
ATOM 707 O O . ILE A 1 92 ? -1.551 1.236 -10.949 1.00 95.38 92 ILE A O 1
ATOM 711 N N . GLY A 1 93 ? 0.169 0.073 -10.086 1.00 97.19 93 GLY A N 1
ATOM 712 C CA . GLY A 1 93 ? -0.380 0.038 -8.735 1.00 97.19 93 GLY A CA 1
ATOM 713 C C . GLY A 1 93 ? 0.667 0.026 -7.630 1.00 97.19 93 GLY A C 1
ATOM 714 O O . GLY A 1 93 ? 1.784 -0.454 -7.818 1.00 97.19 93 GLY A O 1
ATOM 715 N N . LEU A 1 94 ? 0.263 0.557 -6.478 1.00 98.06 94 LEU A N 1
ATOM 716 C CA . LEU A 1 94 ? 1.007 0.595 -5.229 1.00 98.06 94 LEU A CA 1
ATOM 717 C C . LEU A 1 94 ? 0.047 0.319 -4.067 1.00 98.06 94 LEU A C 1
ATOM 719 O O . LEU A 1 94 ? -0.989 0.971 -3.944 1.00 98.06 94 LEU A O 1
ATOM 723 N N . LEU A 1 95 ? 0.418 -0.607 -3.189 1.00 98.81 95 LEU A N 1
ATOM 724 C CA . LEU A 1 95 ? -0.249 -0.860 -1.916 1.00 98.81 95 LEU A CA 1
ATOM 725 C C . LEU A 1 95 ? 0.811 -0.910 -0.816 1.00 98.81 95 LEU A C 1
ATOM 727 O O . LEU A 1 95 ? 1.618 -1.833 -0.764 1.0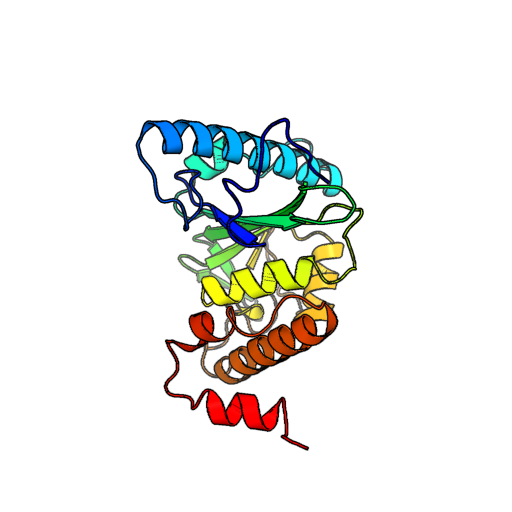0 98.81 95 LEU A O 1
ATOM 731 N N . LYS A 1 96 ? 0.826 0.099 0.053 1.00 98.75 96 LYS A N 1
ATOM 732 C CA . LYS A 1 96 ? 1.708 0.157 1.217 1.00 98.75 96 LYS A CA 1
ATOM 733 C C . LYS A 1 96 ? 0.959 -0.311 2.453 1.00 98.75 96 LYS A C 1
ATOM 735 O O . LYS A 1 96 ? -0.103 0.221 2.785 1.00 98.75 96 LYS A O 1
ATOM 740 N N . ILE A 1 97 ? 1.576 -1.232 3.171 1.00 98.75 97 ILE A N 1
ATOM 741 C CA . ILE A 1 97 ? 1.084 -1.768 4.434 1.00 98.75 97 ILE A CA 1
ATOM 742 C C . ILE A 1 97 ? 2.160 -1.667 5.512 1.00 98.75 97 ILE A C 1
ATOM 744 O O . ILE A 1 97 ? 3.324 -1.373 5.235 1.00 98.75 97 ILE A O 1
ATOM 748 N N . GLY A 1 98 ? 1.772 -1.924 6.752 1.00 98.19 98 GLY A N 1
ATOM 749 C CA . GLY A 1 98 ? 2.711 -2.155 7.837 1.00 98.19 98 GLY A CA 1
ATOM 750 C C . GLY A 1 98 ? 2.003 -2.420 9.151 1.00 98.19 98 GLY A C 1
ATOM 751 O O . GLY A 1 98 ? 0.778 -2.491 9.200 1.00 98.19 98 GLY A O 1
ATOM 752 N N . THR A 1 99 ? 2.769 -2.533 10.229 1.00 97.94 99 THR A N 1
ATOM 753 C CA . THR A 1 99 ? 2.208 -2.697 11.577 1.00 97.94 99 THR A CA 1
ATOM 754 C C . THR A 1 99 ? 2.442 -1.460 12.436 1.00 97.94 99 THR A C 1
ATOM 756 O O . THR A 1 99 ? 3.468 -0.798 12.309 1.00 97.94 99 THR A O 1
ATOM 759 N N . LYS A 1 100 ? 1.508 -1.099 13.318 1.00 96.44 100 LYS A N 1
ATOM 760 C CA . LYS A 1 100 ? 1.670 0.029 14.254 1.00 96.44 100 LYS A CA 1
ATOM 761 C C . LYS A 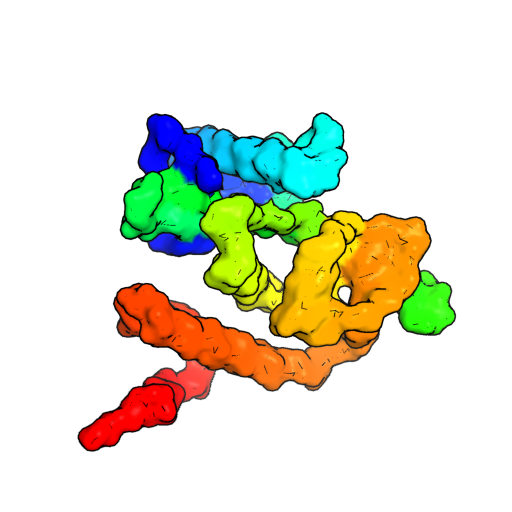1 100 ? 1.137 -0.340 15.632 1.00 96.44 100 LYS A C 1
ATOM 763 O O . LYS A 1 100 ? 0.158 -1.063 15.738 1.00 96.44 100 LYS A O 1
ATOM 768 N N . ASN A 1 101 ? 1.746 0.194 16.685 1.00 96.31 101 ASN A N 1
ATOM 769 C CA . ASN A 1 101 ? 1.159 0.119 18.021 1.00 96.31 101 ASN A CA 1
ATOM 770 C C . ASN A 1 101 ? 0.105 1.224 18.124 1.00 96.31 101 ASN A C 1
ATOM 772 O O . ASN A 1 101 ? 0.449 2.406 18.056 1.00 96.31 101 ASN A O 1
ATOM 776 N N . LEU A 1 102 ? -1.166 0.840 18.217 1.00 95.62 102 LEU A N 1
ATOM 777 C CA . LEU A 1 102 ? -2.301 1.759 18.186 1.00 95.62 102 LEU A CA 1
ATOM 778 C C . LEU A 1 102 ? -3.116 1.658 19.477 1.00 95.62 102 LEU A C 1
ATOM 780 O O . LEU A 1 102 ? -3.270 0.585 20.053 1.00 95.62 102 LEU A O 1
ATOM 784 N N . TYR A 1 103 ? -3.671 2.791 19.896 1.00 95.38 103 TYR A N 1
ATOM 785 C CA . TYR A 1 103 ? -4.747 2.852 20.882 1.00 95.38 103 TYR A CA 1
ATOM 786 C C . TYR A 1 103 ? -6.039 3.116 20.113 1.00 95.38 103 TYR A C 1
ATOM 788 O O . TYR A 1 103 ? -6.149 4.140 19.430 1.00 95.38 103 TYR A O 1
ATOM 796 N N . LEU A 1 104 ? -6.959 2.159 20.162 1.00 95.62 104 LEU A N 1
ATOM 797 C CA . LEU A 1 104 ? -8.167 2.108 19.342 1.00 95.62 104 LEU A CA 1
ATOM 798 C C . LEU A 1 104 ? -9.394 1.947 20.233 1.00 95.62 104 LEU A C 1
ATOM 800 O O . LEU A 1 104 ? -9.305 1.295 21.265 1.00 95.62 104 LEU A O 1
ATOM 804 N N . PHE A 1 105 ? -10.529 2.508 19.840 1.00 95.25 105 PHE A N 1
ATOM 805 C CA . PHE A 1 105 ? -11.799 2.236 20.510 1.00 95.25 105 PHE A CA 1
ATOM 806 C C . PHE A 1 105 ? -12.451 0.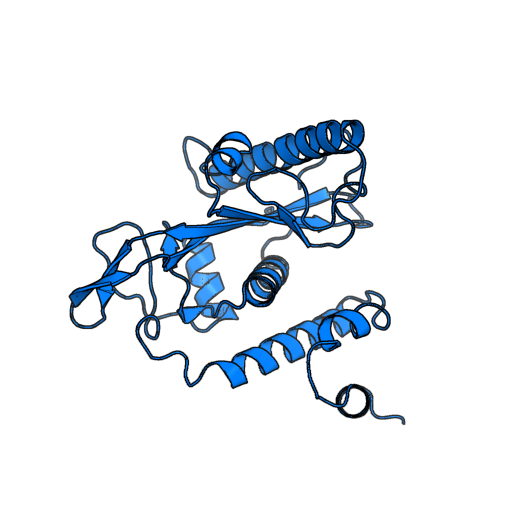983 19.936 1.00 95.25 105 PHE A C 1
ATOM 808 O O . PHE A 1 105 ? -12.451 0.797 18.717 1.00 95.25 105 PHE A O 1
ATOM 815 N N . ASP A 1 106 ? -13.007 0.144 20.804 1.00 93.44 106 ASP A N 1
ATOM 816 C CA . ASP A 1 106 ? -13.925 -0.919 20.401 1.00 93.44 106 ASP A CA 1
ATOM 817 C C . ASP A 1 106 ? -15.359 -0.399 20.201 1.00 93.44 106 ASP A C 1
ATOM 819 O O . ASP A 1 106 ? -15.641 0.793 20.347 1.00 93.44 106 ASP A O 1
ATOM 823 N N . SER A 1 107 ? -16.278 -1.294 19.834 1.00 90.19 107 SER A N 1
ATOM 824 C CA . SER A 1 107 ? -17.692 -0.969 19.601 1.00 90.19 107 SER A CA 1
ATOM 825 C C . SER A 1 107 ? -18.416 -0.438 20.842 1.00 90.19 107 SER A C 1
ATOM 827 O O . SER A 1 107 ? -19.436 0.232 20.707 1.00 90.19 107 SER A O 1
ATOM 829 N N . SER A 1 108 ? -17.890 -0.705 22.040 1.00 92.00 108 SER A N 1
ATOM 830 C CA . SER A 1 108 ? -18.416 -0.204 23.315 1.00 92.00 108 SER A CA 1
ATOM 831 C C . SER A 1 108 ? -17.800 1.144 23.711 1.00 92.00 108 SER A C 1
ATOM 833 O O . SER A 1 108 ? -18.141 1.696 24.756 1.00 92.00 108 SER A O 1
ATOM 835 N N . GLY A 1 109 ? -16.878 1.678 22.902 1.00 91.12 109 GLY A N 1
ATOM 836 C CA . GLY A 1 109 ? -16.146 2.910 23.183 1.00 91.12 109 GLY A CA 1
ATOM 837 C C . GLY A 1 109 ? -14.988 2.738 24.170 1.00 91.12 109 GLY A C 1
ATOM 838 O O . GLY A 1 109 ? -14.422 3.735 24.617 1.00 91.12 109 GLY A O 1
ATOM 839 N N . GLN A 1 110 ? -14.606 1.504 24.520 1.00 93.62 110 GLN A N 1
ATOM 840 C CA . GLN A 1 110 ? -13.470 1.254 25.403 1.00 93.62 110 GLN A CA 1
ATOM 841 C C . GLN A 1 110 ? -12.154 1.305 24.620 1.00 93.62 110 GLN A C 1
ATOM 843 O O . GLN A 1 110 ? -12.030 0.756 23.526 1.00 93.62 110 GLN A O 1
ATOM 848 N N . THR A 1 111 ? -11.135 1.947 25.198 1.00 95.38 111 THR A N 1
ATOM 849 C CA . THR A 1 111 ? -9.792 1.984 24.612 1.00 95.38 111 THR A CA 1
ATOM 850 C C . THR A 1 111 ? -9.095 0.633 24.744 1.00 95.38 111 THR A C 1
ATOM 852 O O . THR A 1 111 ? -8.895 0.120 25.844 1.00 95.38 111 THR A O 1
ATOM 855 N N . ARG A 1 112 ? -8.623 0.105 23.619 1.00 94.50 112 ARG A N 1
ATOM 856 C CA . ARG A 1 112 ? -7.820 -1.107 23.488 1.00 94.50 112 ARG A CA 1
ATOM 857 C C . ARG A 1 112 ? -6.449 -0.742 22.929 1.00 94.50 112 ARG A C 1
ATOM 859 O O . ARG A 1 112 ? -6.342 -0.081 21.895 1.00 94.50 112 ARG A O 1
ATOM 866 N N . LYS A 1 113 ? -5.387 -1.179 23.606 1.00 95.31 113 LYS A N 1
ATOM 867 C CA . LYS A 1 113 ? -4.027 -1.115 23.065 1.00 95.31 113 LYS A CA 1
ATOM 868 C C . LYS A 1 113 ? -3.809 -2.335 22.178 1.00 95.31 113 LYS A C 1
ATOM 870 O O . LYS A 1 113 ? -3.856 -3.457 22.672 1.00 95.31 113 LYS A O 1
ATOM 875 N N . ILE A 1 114 ? -3.562 -2.106 20.895 1.00 95.31 114 ILE A N 1
ATOM 876 C CA . ILE A 1 114 ? -3.263 -3.153 19.920 1.00 95.31 114 ILE A CA 1
ATOM 877 C C . ILE A 1 114 ? -1.812 -2.987 19.487 1.00 95.31 114 ILE A C 1
ATOM 879 O O . ILE A 1 114 ? -1.454 -2.042 18.776 1.00 95.31 114 ILE A O 1
ATOM 883 N N . ASP A 1 115 ? -0.968 -3.904 19.946 1.00 95.31 115 ASP A N 1
ATOM 884 C CA . ASP A 1 115 ? 0.422 -3.974 19.516 1.00 95.31 115 ASP A CA 1
ATOM 885 C C . ASP A 1 115 ? 0.495 -4.591 18.115 1.00 95.31 115 ASP A C 1
ATOM 887 O O . ASP A 1 115 ? -0.200 -5.558 17.807 1.00 95.31 115 ASP A O 1
ATOM 891 N N . LYS A 1 116 ? 1.328 -4.006 17.248 1.00 95.56 116 LYS A N 1
ATOM 892 C CA . LYS A 1 116 ? 1.495 -4.416 15.843 1.00 95.56 116 LYS A CA 1
ATOM 893 C C . LYS A 1 116 ? 0.175 -4.540 15.055 1.00 95.56 116 LYS A C 1
ATOM 895 O O . LYS A 1 116 ? 0.050 -5.410 14.195 1.00 95.56 116 LYS A O 1
ATOM 900 N N . ALA A 1 117 ? -0.781 -3.639 15.287 1.00 96.62 117 ALA A N 1
ATOM 901 C CA . ALA A 1 117 ? -2.012 -3.553 14.507 1.00 96.62 117 ALA A CA 1
ATOM 902 C C . ALA A 1 117 ? -1.703 -3.491 13.003 1.00 96.62 117 ALA A C 1
ATOM 904 O O . ALA A 1 117 ? -0.893 -2.668 12.564 1.00 96.62 117 ALA A O 1
ATOM 905 N N . ARG A 1 118 ? -2.354 -4.355 12.222 1.00 97.94 118 ARG A N 1
ATOM 906 C CA . ARG A 1 118 ? -2.222 -4.444 10.762 1.00 97.94 118 ARG A CA 1
ATOM 907 C C . ARG A 1 118 ? -2.800 -3.183 10.123 1.00 97.94 118 ARG A C 1
ATOM 909 O O . ARG A 1 118 ? -3.946 -2.830 10.402 1.00 97.94 118 ARG A O 1
ATOM 916 N N . CYS A 1 119 ? -2.017 -2.480 9.313 1.00 98.38 119 CYS A N 1
ATOM 917 C CA . CYS A 1 119 ? -2.385 -1.176 8.767 1.00 98.38 119 CYS A CA 1
ATOM 918 C C . CYS A 1 119 ? -2.267 -1.147 7.243 1.00 98.38 119 CYS A C 1
ATOM 920 O O . CYS A 1 119 ? -1.193 -1.402 6.696 1.00 98.38 119 CYS A O 1
ATOM 922 N N . ILE A 1 120 ? -3.332 -0.711 6.573 1.00 98.56 120 ILE A N 1
ATOM 923 C CA . ILE A 1 120 ? -3.290 -0.223 5.194 1.00 98.56 120 ILE A CA 1
ATOM 924 C C . ILE A 1 120 ? -2.918 1.263 5.242 1.00 98.56 120 ILE A C 1
ATOM 926 O O . ILE A 1 120 ? -3.624 2.059 5.862 1.00 98.56 120 ILE A O 1
ATOM 930 N N . LEU A 1 121 ? -1.783 1.626 4.638 1.00 98.25 121 LEU A N 1
ATOM 931 C CA . LEU A 1 121 ? -1.139 2.935 4.825 1.00 98.25 121 LEU A CA 1
ATOM 932 C C . LEU A 1 121 ? -1.133 3.818 3.575 1.00 98.25 121 LEU A C 1
ATOM 934 O O . LEU A 1 121 ? -0.976 5.031 3.686 1.00 98.25 121 LEU A O 1
ATOM 938 N N . ASP A 1 122 ? -1.191 3.223 2.389 1.00 98.38 122 ASP A N 1
ATOM 939 C CA . ASP A 1 122 ? -1.353 3.929 1.118 1.00 98.38 122 ASP A CA 1
ATOM 940 C C . ASP A 1 122 ? -1.862 2.934 0.074 1.00 98.38 122 ASP A C 1
ATOM 942 O O . ASP A 1 122 ? -1.395 1.795 0.039 1.00 98.38 122 ASP A O 1
ATOM 946 N N . PHE A 1 123 ? -2.804 3.334 -0.774 1.00 98.56 123 PHE A N 1
ATOM 947 C CA . PHE A 1 123 ? -3.326 2.460 -1.819 1.00 98.56 123 PHE A CA 1
ATOM 948 C C . PHE A 1 123 ? -3.704 3.254 -3.058 1.00 98.56 123 PHE A C 1
ATOM 950 O O . PHE A 1 123 ? -4.591 4.109 -3.033 1.00 98.56 123 PHE A O 1
ATOM 957 N N . TYR A 1 124 ? -3.037 2.932 -4.158 1.00 98.25 124 TYR A N 1
ATOM 958 C CA . TYR A 1 124 ? -3.175 3.634 -5.415 1.00 98.25 124 TYR A CA 1
ATOM 959 C C . TYR A 1 124 ? -3.152 2.659 -6.584 1.00 98.25 124 TYR A C 1
ATOM 961 O O . TYR A 1 124 ? -2.247 1.841 -6.719 1.00 98.25 124 TYR A O 1
ATOM 969 N N . ILE A 1 125 ? -4.138 2.801 -7.464 1.00 97.88 125 ILE A N 1
ATOM 970 C CA . ILE A 1 125 ? -4.157 2.202 -8.795 1.00 97.88 125 ILE A CA 1
ATOM 971 C C . ILE A 1 125 ? -4.266 3.352 -9.782 1.00 97.88 125 ILE A C 1
ATOM 973 O O . ILE A 1 125 ? -5.106 4.240 -9.600 1.00 97.88 125 ILE A O 1
ATOM 977 N N . HIS A 1 126 ? -3.451 3.319 -10.832 1.00 96.31 126 HIS A N 1
ATOM 978 C CA . HIS A 1 126 ? -3.475 4.342 -11.860 1.00 96.31 126 HIS A CA 1
ATOM 979 C C . HIS A 1 126 ? -4.877 4.503 -12.455 1.00 96.31 126 HIS A C 1
ATOM 981 O O . HIS A 1 126 ? -5.575 3.524 -12.715 1.00 96.31 126 HIS A O 1
ATOM 987 N N . GLU A 1 127 ? -5.274 5.746 -12.708 1.00 94.31 127 GLU A N 1
ATOM 988 C CA . GLU A 1 127 ? -6.615 6.162 -13.116 1.00 94.31 127 GLU A CA 1
ATOM 989 C C . GLU A 1 127 ? -7.132 5.356 -14.315 1.00 94.31 127 GLU A C 1
ATOM 991 O O . GLU A 1 127 ? -8.256 4.864 -14.284 1.00 94.31 127 GLU A O 1
ATOM 996 N N . SER A 1 128 ? -6.280 5.121 -15.319 1.00 90.81 128 SER A N 1
ATOM 997 C CA . SER A 1 128 ? -6.610 4.346 -16.530 1.00 90.81 128 SER A CA 1
ATOM 998 C C . SER A 1 128 ? -6.869 2.849 -16.302 1.00 90.81 128 SER A C 1
ATOM 1000 O O . SER A 1 128 ? -7.226 2.151 -17.245 1.00 90.81 128 SER A O 1
ATOM 1002 N N . ARG A 1 129 ? -6.618 2.333 -15.094 1.00 91.19 129 ARG A N 1
ATOM 1003 C CA . ARG A 1 129 ? -6.830 0.931 -14.698 1.00 91.19 129 ARG A CA 1
ATOM 1004 C C . ARG A 1 129 ? -7.777 0.807 -13.494 1.00 91.19 129 ARG A C 1
ATOM 1006 O O . ARG A 1 129 ? -8.005 -0.291 -12.982 1.00 91.19 129 ARG A O 1
ATOM 1013 N N . GLN A 1 130 ? -8.343 1.919 -13.012 1.00 90.88 130 GLN A N 1
ATOM 1014 C CA . GLN A 1 130 ? -9.326 1.891 -11.928 1.00 90.88 130 GLN A CA 1
ATOM 1015 C C . GLN A 1 130 ? -10.618 1.204 -12.387 1.00 90.88 130 GLN A C 1
ATOM 1017 O O . GLN A 1 130 ? -10.990 1.242 -13.554 1.00 90.88 130 GLN A O 1
ATOM 1022 N N . ARG A 1 131 ? -11.320 0.573 -11.436 1.00 91.25 131 ARG A N 1
ATOM 1023 C CA . ARG A 1 131 ? -12.594 -0.147 -11.648 1.00 91.25 131 ARG A CA 1
ATOM 1024 C C . ARG A 1 131 ? -12.530 -1.372 -12.585 1.00 91.25 131 ARG A C 1
ATOM 1026 O O . ARG A 1 131 ? -13.565 -1.980 -12.812 1.00 91.25 131 ARG A O 1
ATOM 1033 N N . MET A 1 132 ? -11.339 -1.814 -12.997 1.00 89.94 132 MET A N 1
ATOM 1034 C CA . MET A 1 132 ? -11.121 -3.029 -13.807 1.00 89.94 132 MET A CA 1
ATOM 1035 C C . MET A 1 132 ? -10.758 -4.281 -12.978 1.00 89.94 132 MET A C 1
ATOM 1037 O O . MET A 1 132 ? -10.166 -5.218 -13.492 1.00 89.94 132 MET A O 1
ATOM 1041 N N . GLY A 1 133 ? -11.014 -4.290 -11.665 1.00 88.62 133 GLY A N 1
ATOM 1042 C CA . GLY A 1 133 ? -10.659 -5.416 -10.777 1.00 88.62 133 GLY A CA 1
ATOM 1043 C C . GLY A 1 133 ? -9.193 -5.460 -10.315 1.00 88.62 133 GLY A C 1
ATOM 1044 O O . GLY A 1 133 ? -8.910 -6.047 -9.278 1.00 88.62 133 GLY A O 1
ATOM 1045 N N . VAL A 1 134 ? -8.293 -4.733 -10.982 1.00 90.88 134 VAL A N 1
ATOM 1046 C CA . VAL A 1 134 ? -6.848 -4.625 -10.673 1.00 90.88 134 VAL A CA 1
ATOM 1047 C C . VAL A 1 134 ? -6.555 -4.363 -9.188 1.00 90.88 134 VAL A C 1
ATOM 1049 O O . VAL A 1 134 ? -5.721 -5.027 -8.581 1.00 90.88 134 VAL A O 1
ATOM 1052 N N . GLY A 1 135 ? -7.274 -3.422 -8.566 1.00 95.00 135 GLY A N 1
ATOM 1053 C CA . GLY A 1 135 ? -7.098 -3.132 -7.140 1.00 95.00 135 GLY A CA 1
ATOM 1054 C C . GLY A 1 135 ? -7.466 -4.303 -6.225 1.00 95.00 135 GLY A C 1
ATOM 1055 O O . GLY A 1 135 ? -6.833 -4.478 -5.191 1.00 95.00 135 GLY A O 1
ATOM 1056 N N . LYS A 1 136 ? -8.456 -5.120 -6.611 1.00 95.31 136 LYS A N 1
ATOM 1057 C CA . LYS A 1 136 ? -8.845 -6.317 -5.855 1.00 95.31 136 LYS A CA 1
ATOM 1058 C C . LYS A 1 136 ? -7.730 -7.355 -5.917 1.00 95.31 136 LYS A C 1
ATOM 1060 O O . LYS A 1 136 ? -7.298 -7.811 -4.873 1.00 95.31 136 LYS A O 1
ATOM 1065 N N . ILE A 1 137 ? -7.201 -7.609 -7.115 1.00 93.88 137 ILE A N 1
ATOM 1066 C CA . ILE A 1 137 ? -6.073 -8.523 -7.344 1.00 93.88 137 ILE A CA 1
ATOM 1067 C C . ILE A 1 137 ? -4.880 -8.148 -6.453 1.00 93.88 137 ILE A C 1
ATOM 1069 O O . ILE A 1 137 ? -4.366 -8.988 -5.722 1.00 93.88 137 ILE A O 1
ATOM 1073 N N . LEU A 1 138 ? -4.471 -6.872 -6.463 1.00 95.50 138 LEU A N 1
ATOM 1074 C CA . LEU A 1 138 ? -3.348 -6.397 -5.647 1.00 95.50 138 LEU A CA 1
ATOM 1075 C C . LEU A 1 138 ? -3.592 -6.600 -4.142 1.00 95.50 138 LEU A C 1
ATOM 1077 O O . LEU A 1 138 ? -2.681 -6.977 -3.409 1.00 95.50 138 LEU A O 1
ATOM 1081 N N . PHE A 1 139 ? -4.816 -6.338 -3.685 1.00 98.00 139 PHE A N 1
ATOM 1082 C CA . PHE A 1 139 ? -5.179 -6.447 -2.276 1.00 98.00 139 PHE A CA 1
ATOM 1083 C C . PHE A 1 139 ? -5.314 -7.910 -1.823 1.00 98.00 139 PHE A C 1
ATOM 1085 O O . PHE A 1 139 ? -4.817 -8.244 -0.755 1.00 98.00 139 PHE A O 1
ATOM 1092 N N . ASP A 1 140 ? -5.908 -8.786 -2.639 1.00 94.94 140 ASP A N 1
ATOM 1093 C CA . ASP A 1 140 ? -6.032 -10.226 -2.363 1.00 94.94 140 ASP A CA 1
ATOM 1094 C C . ASP A 1 140 ? -4.652 -10.895 -2.251 1.00 94.94 140 ASP A C 1
ATOM 1096 O O . ASP A 1 140 ? -4.420 -11.686 -1.334 1.00 94.94 140 ASP A O 1
ATOM 1100 N N . ILE A 1 141 ? -3.720 -10.554 -3.155 1.00 94.00 141 ILE A N 1
ATOM 1101 C CA . ILE A 1 141 ? -2.332 -11.035 -3.087 1.00 94.00 141 ILE A CA 1
ATOM 1102 C C . ILE A 1 141 ? -1.706 -10.604 -1.761 1.00 94.00 141 ILE A C 1
ATOM 1104 O O . ILE A 1 141 ? -1.176 -11.444 -1.043 1.00 94.00 141 ILE A O 1
ATOM 1108 N N . MET A 1 142 ? -1.824 -9.324 -1.396 1.00 96.94 142 MET A N 1
ATOM 1109 C CA . MET A 1 142 ? -1.296 -8.823 -0.124 1.00 96.94 142 MET A CA 1
ATOM 1110 C C . MET A 1 142 ? -1.886 -9.568 1.081 1.00 96.94 142 MET A C 1
ATOM 1112 O O . MET A 1 142 ? -1.134 -10.019 1.937 1.00 96.94 142 MET A O 1
ATOM 1116 N N . LEU A 1 143 ? -3.207 -9.760 1.142 1.00 95.62 143 LEU A N 1
ATOM 1117 C CA . LEU A 1 143 ? -3.842 -10.503 2.238 1.00 95.62 143 LEU A CA 1
ATOM 1118 C C . LEU A 1 143 ? -3.323 -11.943 2.332 1.00 95.62 143 LEU A C 1
ATOM 1120 O O . LEU A 1 143 ? -3.108 -12.458 3.429 1.00 95.62 143 LEU A O 1
ATOM 1124 N N . THR A 1 144 ? -3.117 -12.583 1.180 1.00 91.94 144 THR A N 1
ATOM 1125 C CA . THR A 1 144 ? -2.650 -13.970 1.096 1.00 91.94 144 THR A CA 1
ATOM 1126 C C . THR A 1 144 ? -1.214 -14.106 1.592 1.00 91.94 144 THR A C 1
ATOM 1128 O O . THR A 1 144 ? -0.970 -14.928 2.477 1.00 91.94 144 THR A O 1
ATOM 1131 N N . GLU A 1 145 ? -0.302 -13.289 1.057 1.00 89.69 145 GLU A N 1
ATOM 1132 C CA . GLU A 1 145 ? 1.131 -13.292 1.391 1.00 89.69 145 GLU A CA 1
ATOM 1133 C C . GLU A 1 145 ? 1.378 -12.906 2.857 1.00 89.69 145 GLU A C 1
ATOM 1135 O O . GLU A 1 145 ? 2.212 -13.500 3.534 1.00 89.69 145 GLU A O 1
ATOM 1140 N N . GLU A 1 146 ? 0.615 -11.947 3.389 1.00 93.69 146 GLU A N 1
ATOM 1141 C CA . GLU A 1 146 ? 0.763 -11.501 4.780 1.00 93.69 146 GLU A CA 1
ATOM 1142 C C . GLU A 1 146 ? -0.014 -12.371 5.780 1.00 93.69 146 GLU A C 1
ATOM 1144 O O . GLU A 1 146 ? 0.127 -12.204 6.993 1.00 93.69 146 GLU A O 1
ATOM 1149 N N . HIS A 1 147 ? -0.847 -13.298 5.295 1.00 93.06 147 HIS A N 1
ATOM 1150 C CA . HIS A 1 147 ? -1.811 -14.052 6.098 1.00 93.06 147 HIS A CA 1
ATOM 1151 C C . HIS A 1 147 ? -2.740 -13.142 6.920 1.00 93.06 147 HIS A C 1
ATOM 1153 O O . HIS A 1 147 ? -2.995 -13.381 8.102 1.00 93.06 147 HIS A O 1
ATOM 1159 N N . TRP A 1 148 ? -3.223 -12.063 6.307 1.00 94.69 148 TRP A N 1
ATOM 1160 C CA . TRP A 1 148 ? -4.120 -11.101 6.943 1.00 94.69 148 TRP A CA 1
ATOM 1161 C C . TRP A 1 148 ? -5.558 -11.327 6.502 1.00 94.69 148 TRP A C 1
ATOM 1163 O O . TRP A 1 148 ? -5.823 -11.721 5.367 1.00 94.69 148 TRP A O 1
ATOM 1173 N N . THR A 1 149 ? -6.497 -11.014 7.390 1.00 94.12 149 THR A N 1
ATOM 1174 C CA . THR A 1 149 ? -7.921 -10.985 7.064 1.00 94.12 149 THR A CA 1
ATOM 1175 C C . THR A 1 149 ? -8.382 -9.530 6.927 1.00 94.12 149 THR A C 1
ATOM 1177 O O . THR A 1 149 ? -7.924 -8.661 7.684 1.00 94.12 149 THR A O 1
ATOM 1180 N N . PRO A 1 150 ? -9.256 -9.209 5.950 1.00 95.88 150 PRO A N 1
ATOM 1181 C CA . PRO A 1 150 ? -9.648 -7.827 5.668 1.00 95.88 150 PRO A CA 1
ATOM 1182 C C . PRO A 1 150 ? -10.217 -7.099 6.889 1.00 95.88 150 PRO A C 1
ATOM 1184 O O . PRO A 1 150 ? -9.870 -5.946 7.134 1.00 95.88 150 PRO A O 1
ATOM 1187 N N . VAL A 1 151 ? -11.056 -7.781 7.676 1.00 96.50 151 VAL A N 1
ATOM 1188 C CA . VAL A 1 151 ? -11.730 -7.205 8.850 1.00 96.50 151 VAL A CA 1
ATOM 1189 C C . VAL A 1 151 ? -10.751 -6.823 9.965 1.00 96.50 151 VAL A C 1
ATOM 1191 O O . VAL A 1 151 ? -11.011 -5.893 10.723 1.00 96.50 151 VAL A O 1
ATOM 1194 N N . LYS A 1 152 ? -9.582 -7.476 10.024 1.00 96.19 152 LYS A N 1
ATOM 1195 C CA . LYS A 1 152 ? -8.503 -7.192 10.984 1.00 96.19 152 LYS A CA 1
ATOM 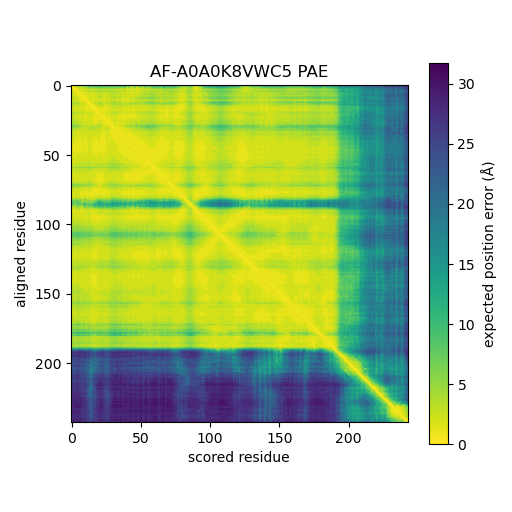1196 C C . LYS A 1 152 ? -7.524 -6.120 10.506 1.00 96.19 152 LYS A C 1
ATOM 1198 O O . LYS A 1 152 ? -6.532 -5.847 11.185 1.00 96.19 152 LYS A O 1
ATOM 1203 N N . CYS A 1 153 ? -7.760 -5.518 9.342 1.00 97.44 153 CYS A N 1
ATOM 1204 C CA . CYS A 1 153 ? -6.925 -4.447 8.815 1.00 97.44 153 CYS A CA 1
ATOM 1205 C C . CYS A 1 153 ? -7.479 -3.083 9.235 1.00 97.44 153 CYS A C 1
ATOM 1207 O O . CYS A 1 153 ? -8.571 -2.682 8.839 1.00 97.44 153 CYS A O 1
ATOM 1209 N N . SER A 1 154 ? -6.685 -2.329 9.990 1.00 97.38 154 SER A N 1
ATOM 1210 C CA . SER A 1 154 ? -6.930 -0.904 10.206 1.00 97.38 154 SER A CA 1
ATOM 1211 C C . SER A 1 154 ? -6.517 -0.101 8.971 1.00 97.38 154 SER A C 1
ATOM 1213 O O . SER A 1 154 ? -5.570 -0.466 8.272 1.00 97.38 154 SER A O 1
ATOM 1215 N N . VAL A 1 155 ? -7.214 0.996 8.678 1.00 97.81 155 VAL A N 1
ATOM 1216 C CA . VAL A 1 155 ? -6.953 1.799 7.473 1.00 97.81 155 VAL A CA 1
ATOM 1217 C C . VAL A 1 155 ? -6.658 3.243 7.857 1.00 97.81 155 VAL A C 1
ATOM 1219 O O . VAL A 1 155 ? -7.504 3.896 8.462 1.00 97.81 155 VAL A O 1
ATOM 1222 N N . ASP A 1 156 ? -5.473 3.752 7.517 1.00 96.88 156 ASP A N 1
ATOM 1223 C CA . ASP A 1 156 ? -5.068 5.133 7.819 1.00 96.88 156 ASP A CA 1
ATOM 1224 C C . ASP A 1 156 ? -5.678 6.099 6.792 1.00 96.88 156 ASP A C 1
ATOM 1226 O O . ASP A 1 156 ? -5.358 6.026 5.606 1.00 96.88 156 ASP A O 1
ATOM 1230 N N . ARG A 1 157 ? -6.563 7.003 7.237 1.00 94.31 157 ARG A N 1
ATOM 1231 C CA . ARG A 1 157 ? -7.200 8.053 6.414 1.00 94.31 157 ARG A CA 1
ATOM 1232 C C . ARG A 1 157 ? -7.753 7.532 5.076 1.00 94.31 157 ARG A C 1
ATOM 1234 O O . ARG A 1 157 ? -7.361 8.045 4.024 1.00 94.31 157 ARG A O 1
ATOM 1241 N N . PRO A 1 158 ? -8.660 6.538 5.069 1.00 94.44 158 PRO A N 1
ATOM 1242 C CA . PRO A 1 158 ? -9.172 6.002 3.816 1.00 94.44 158 PRO A CA 1
ATOM 1243 C C . PRO A 1 158 ? -9.853 7.084 2.976 1.00 94.44 158 PRO A C 1
ATOM 1245 O O . PRO A 1 158 ? -10.658 7.872 3.474 1.00 94.44 158 PRO A O 1
ATOM 1248 N N . SER A 1 159 ? -9.577 7.078 1.672 1.00 95.12 159 SER A N 1
ATOM 1249 C CA . SER A 1 159 ? -10.384 7.833 0.714 1.00 95.12 159 SER A CA 1
ATOM 1250 C C . SER A 1 159 ? -11.778 7.215 0.582 1.00 95.12 159 SER A C 1
ATOM 1252 O O . SER A 1 159 ? -11.961 6.015 0.790 1.00 95.12 159 SER A O 1
ATOM 1254 N N . GLU A 1 160 ? -12.757 7.998 0.133 1.00 95.00 160 GLU A N 1
ATOM 1255 C CA . GLU A 1 160 ? -14.106 7.492 -0.150 1.00 95.00 160 GLU A CA 1
ATOM 1256 C C . GLU A 1 160 ? -14.087 6.316 -1.146 1.00 95.00 160 GLU A C 1
ATOM 1258 O O . GLU A 1 160 ? -14.802 5.328 -0.979 1.00 95.00 160 GLU A O 1
ATOM 1263 N N . LYS A 1 161 ? -13.185 6.364 -2.139 1.00 95.25 161 LYS A N 1
ATOM 1264 C CA . LYS A 1 161 ? -12.968 5.260 -3.087 1.00 95.25 161 LYS A CA 1
ATOM 1265 C C . LYS A 1 161 ? -12.522 3.974 -2.385 1.00 95.25 161 LYS A C 1
ATOM 1267 O O . LYS A 1 161 ? -12.971 2.901 -2.784 1.00 95.25 161 LYS A O 1
ATOM 1272 N N . LEU A 1 162 ? -11.652 4.074 -1.377 1.00 96.69 162 LEU A N 1
ATOM 1273 C CA . LEU A 1 162 ? -11.180 2.924 -0.603 1.00 96.69 162 LEU A CA 1
ATOM 1274 C C . LEU A 1 162 ? -12.283 2.375 0.311 1.00 96.69 162 LEU A C 1
ATOM 1276 O O . LEU A 1 162 ? -12.468 1.165 0.352 1.00 96.69 162 LEU A O 1
ATOM 1280 N N . ILE A 1 163 ? -13.077 3.232 0.959 1.00 96.88 163 ILE A N 1
ATOM 1281 C CA . ILE A 1 163 ? -14.238 2.788 1.754 1.00 96.88 163 ILE A CA 1
ATOM 1282 C C . ILE A 1 163 ? -15.213 1.993 0.871 1.00 96.88 163 ILE A C 1
ATOM 1284 O O . ILE A 1 163 ? -15.570 0.861 1.190 1.00 96.88 163 ILE A O 1
ATOM 1288 N N . GLN A 1 164 ? -15.577 2.532 -0.298 1.00 96.94 164 GLN A N 1
ATOM 1289 C CA . GLN A 1 164 ? -16.449 1.838 -1.254 1.00 96.94 164 GLN A CA 1
ATOM 1290 C C . GLN A 1 164 ? -15.838 0.530 -1.776 1.00 96.94 164 GLN A C 1
ATOM 1292 O O . GLN A 1 164 ? -16.555 -0.440 -2.013 1.00 96.94 164 GLN A O 1
ATOM 1297 N N . PHE A 1 165 ? -14.520 0.500 -1.990 1.00 97.44 165 PHE A N 1
ATOM 1298 C CA . PHE A 1 165 ? -13.798 -0.701 -2.404 1.00 97.44 165 PHE A CA 1
ATOM 1299 C C . PHE A 1 165 ? -13.881 -1.800 -1.338 1.00 97.44 165 PHE A C 1
ATOM 1301 O O . PHE A 1 165 ? -14.211 -2.936 -1.677 1.00 97.44 165 PHE A O 1
ATOM 1308 N N . LEU A 1 166 ? -13.643 -1.453 -0.070 1.00 97.81 166 LEU A N 1
ATOM 1309 C CA . LEU A 1 166 ? -13.679 -2.396 1.046 1.00 97.81 166 LEU A CA 1
ATOM 1310 C C . LEU A 1 166 ? -15.092 -2.934 1.294 1.00 97.81 166 LEU A C 1
ATOM 1312 O O . LEU A 1 166 ? -15.265 -4.145 1.428 1.00 97.81 166 LEU A O 1
ATOM 1316 N N . LYS A 1 167 ? -16.107 -2.064 1.228 1.00 97.06 167 LYS A N 1
ATOM 1317 C CA . LYS A 1 167 ? -17.514 -2.475 1.271 1.00 97.06 167 LYS A CA 1
ATOM 1318 C C . LYS A 1 167 ? -17.855 -3.449 0.143 1.00 97.06 167 LYS A C 1
ATOM 1320 O O . LYS A 1 167 ? -18.424 -4.505 0.394 1.00 97.06 167 LYS A O 1
ATOM 1325 N N . LYS A 1 168 ? -17.493 -3.116 -1.103 1.00 95.25 168 LYS A N 1
ATOM 1326 C CA . LYS A 1 168 ? -17.844 -3.923 -2.284 1.00 95.25 168 LYS A CA 1
ATOM 1327 C C . LYS A 1 168 ? -17.217 -5.318 -2.259 1.00 95.25 168 LYS A C 1
ATOM 1329 O O . LYS A 1 168 ? -17.892 -6.274 -2.620 1.00 95.25 168 LYS A O 1
ATOM 1334 N N . TYR A 1 169 ? -15.926 -5.420 -1.944 1.00 94.31 169 TYR A N 1
ATOM 1335 C CA . TYR A 1 169 ? -15.180 -6.671 -2.124 1.00 94.31 169 TYR A CA 1
ATOM 1336 C C . TYR A 1 169 ? -15.017 -7.497 -0.849 1.00 94.31 169 TYR A C 1
ATOM 1338 O O . TYR A 1 169 ? -14.752 -8.689 -0.964 1.00 94.31 169 TYR A O 1
ATOM 1346 N N . TYR A 1 170 ? -15.182 -6.891 0.329 1.00 95.12 170 TYR A N 1
ATOM 1347 C CA . TYR A 1 170 ? -14.962 -7.561 1.614 1.00 95.12 170 TYR A CA 1
ATOM 1348 C C . TYR A 1 170 ? -16.112 -7.358 2.611 1.00 95.12 170 TYR A C 1
ATOM 1350 O O . TYR A 1 170 ? -15.969 -7.724 3.771 1.00 95.12 170 TYR A O 1
ATOM 1358 N N . GLY A 1 171 ? -17.233 -6.746 2.204 1.00 95.62 171 GLY A N 1
ATOM 1359 C CA . GLY A 1 171 ? -18.400 -6.550 3.077 1.00 95.62 171 GLY A CA 1
ATOM 1360 C C . GLY A 1 171 ? -18.171 -5.586 4.249 1.00 95.62 171 GLY A C 1
ATOM 1361 O O . GLY A 1 171 ? -18.999 -5.505 5.152 1.00 95.62 171 GLY A O 1
ATOM 1362 N N . LEU A 1 172 ? -17.061 -4.841 4.246 1.00 96.62 172 LEU A N 1
ATOM 1363 C CA . LEU A 1 172 ? -16.687 -3.937 5.332 1.00 96.62 172 LEU A CA 1
ATOM 1364 C C . LEU A 1 172 ? -17.485 -2.633 5.237 1.00 96.62 172 LEU A C 1
ATOM 1366 O O . LEU A 1 172 ? -17.139 -1.727 4.479 1.00 96.62 172 LEU A O 1
ATOM 1370 N N . GLU A 1 173 ? -18.586 -2.559 5.982 1.00 94.62 173 GLU A N 1
ATOM 1371 C CA . GLU A 1 173 ? -19.530 -1.437 5.916 1.00 94.62 173 GLU A CA 1
ATOM 1372 C C . GLU A 1 173 ? -19.615 -0.635 7.216 1.00 94.62 173 GLU A C 1
ATOM 1374 O O . GLU A 1 173 ? -19.564 0.595 7.194 1.00 94.62 173 GLU A O 1
ATOM 1379 N N . LYS A 1 174 ? -19.738 -1.317 8.354 1.00 95.94 174 LYS A N 1
ATOM 1380 C CA . LYS A 1 174 ? -20.008 -0.664 9.634 1.00 95.94 174 LYS A CA 1
ATOM 1381 C C . LYS A 1 174 ? -18.710 -0.235 10.306 1.00 95.94 174 LYS A C 1
ATOM 1383 O O . LYS A 1 174 ? -17.954 -1.073 10.789 1.00 95.94 174 LYS A O 1
ATOM 1388 N N . ILE A 1 175 ? -18.449 1.069 10.298 1.00 95.88 175 ILE A N 1
ATOM 1389 C CA . ILE A 1 175 ? -17.223 1.667 10.837 1.00 95.88 175 ILE A CA 1
ATOM 1390 C C . ILE A 1 175 ? -17.324 1.838 12.356 1.00 95.88 175 ILE A C 1
ATOM 1392 O O . ILE A 1 175 ? -18.312 2.373 12.853 1.00 95.88 175 ILE A O 1
ATOM 1396 N N . ILE A 1 176 ? -16.261 1.474 13.079 1.00 94.69 176 ILE A N 1
ATOM 1397 C CA . ILE A 1 176 ? -16.114 1.776 14.509 1.00 94.69 176 ILE A CA 1
ATOM 1398 C C . ILE A 1 176 ? -15.503 3.180 14.656 1.00 94.69 176 ILE A C 1
ATOM 1400 O O . ILE A 1 176 ? -14.381 3.394 14.181 1.00 94.69 176 ILE A O 1
ATOM 1404 N N . PRO A 1 177 ? -16.180 4.140 15.314 1.00 91.38 177 PRO A N 1
ATOM 1405 C CA . PRO A 1 177 ? -15.657 5.492 15.499 1.00 91.38 177 PRO A CA 1
ATOM 1406 C C . PRO A 1 177 ? -14.305 5.509 16.226 1.00 91.38 177 PRO A C 1
ATOM 1408 O O . PRO A 1 177 ? -14.138 4.872 17.261 1.00 91.38 177 PRO A O 1
ATOM 1411 N N . GLN A 1 178 ? -13.341 6.274 15.709 1.00 94.50 178 GLN A N 1
ATOM 1412 C CA . GLN A 1 178 ? -12.017 6.461 16.313 1.00 94.50 178 GLN A CA 1
ATOM 1413 C C . GLN A 1 178 ? -11.739 7.951 16.549 1.00 94.50 178 GLN A C 1
ATOM 1415 O O . GLN A 1 178 ? -12.156 8.794 15.757 1.00 94.50 178 GLN A O 1
ATOM 1420 N N . ALA A 1 179 ? -10.987 8.294 17.603 1.00 88.81 179 ALA A N 1
ATOM 1421 C CA . ALA A 1 179 ? -10.499 9.670 17.803 1.00 88.81 179 ALA A CA 1
ATOM 1422 C C . ALA A 1 179 ? -9.274 10.007 16.934 1.00 88.81 179 ALA A C 1
ATOM 1424 O O . ALA A 1 179 ? -8.963 11.176 16.700 1.00 88.81 179 ALA A O 1
ATOM 1425 N N . ASN A 1 180 ? -8.552 8.985 16.473 1.00 89.31 180 ASN A N 1
ATOM 1426 C CA . ASN A 1 180 ? -7.427 9.145 15.561 1.00 89.31 180 ASN A CA 1
ATOM 1427 C C . ASN A 1 180 ? -7.923 9.174 14.097 1.00 89.31 180 ASN A C 1
ATOM 1429 O O . ASN A 1 180 ? -9.101 9.382 13.820 1.00 89.31 180 ASN A O 1
ATOM 1433 N N . LYS A 1 181 ? -7.009 9.044 13.131 1.00 91.62 181 LYS A N 1
ATOM 1434 C CA . LYS A 1 181 ? -7.350 9.069 11.700 1.00 91.62 181 LYS A CA 1
ATOM 1435 C C . LYS A 1 181 ? -7.507 7.679 11.071 1.00 91.62 181 LYS A C 1
ATOM 1437 O O . LYS A 1 181 ? -7.633 7.591 9.852 1.00 91.62 181 LYS A O 1
ATOM 1442 N N . PHE A 1 182 ? -7.492 6.625 11.883 1.00 95.81 182 PHE A N 1
ATOM 1443 C CA . PHE A 1 182 ? -7.718 5.260 11.430 1.00 95.81 182 PHE A CA 1
ATOM 1444 C C . PHE A 1 182 ? -9.207 4.941 11.369 1.00 95.81 182 PHE A C 1
ATOM 1446 O O . PHE A 1 182 ? -10.007 5.445 12.153 1.00 95.81 182 PHE A O 1
ATOM 1453 N N . VAL A 1 183 ? -9.553 4.061 10.439 1.00 96.62 183 VAL A N 1
ATOM 1454 C CA . VAL A 1 183 ? -10.874 3.454 10.306 1.00 96.62 183 VAL A CA 1
ATOM 1455 C C . VAL A 1 183 ? -10.743 1.958 10.563 1.00 96.62 183 VAL A C 1
ATOM 1457 O O . VAL A 1 183 ? -9.834 1.311 10.039 1.00 96.62 183 VAL A O 1
ATOM 1460 N N . LEU A 1 184 ? -11.659 1.439 11.377 1.00 96.62 184 LEU A N 1
ATOM 1461 C CA . LEU A 1 184 ? -11.855 0.020 11.673 1.00 96.62 184 LEU A CA 1
ATOM 1462 C C . LEU A 1 184 ? -13.298 -0.345 11.334 1.00 96.62 184 LEU A C 1
ATOM 1464 O O . LEU A 1 184 ? -14.153 0.542 11.275 1.00 96.62 184 LEU A O 1
ATOM 1468 N N . TYR A 1 185 ? -13.577 -1.634 11.188 1.00 96.62 185 TYR A N 1
ATOM 1469 C CA . TYR A 1 185 ? -14.921 -2.139 10.925 1.00 96.62 185 TYR A CA 1
ATOM 1470 C C . TYR A 1 185 ? -15.380 -3.088 12.036 1.00 96.62 185 TYR A C 1
ATOM 1472 O O . TYR A 1 185 ? -14.550 -3.641 12.761 1.00 96.62 185 TYR A O 1
ATOM 1480 N N . GLU A 1 186 ? -16.695 -3.261 12.187 1.00 94.50 186 GLU A N 1
ATOM 1481 C CA . GLU A 1 186 ? -17.258 -4.321 13.036 1.00 94.50 186 GLU A CA 1
ATOM 1482 C C . GLU A 1 186 ? -16.618 -5.676 12.689 1.00 94.50 186 GLU A C 1
ATOM 1484 O O . GLU A 1 186 ? -16.352 -5.959 11.521 1.00 94.50 186 GLU A O 1
ATOM 1489 N N . GLY A 1 187 ? -16.320 -6.479 13.712 1.00 93.38 187 GLY A N 1
ATOM 1490 C CA . GLY A 1 187 ? -15.546 -7.716 13.585 1.00 93.38 187 GLY A CA 1
ATOM 1491 C C . GLY A 1 187 ? -14.037 -7.558 13.802 1.00 93.38 187 GLY A C 1
ATOM 1492 O O . GLY A 1 187 ? -13.325 -8.549 13.968 1.00 93.38 187 GLY A O 1
ATOM 1493 N N . PHE A 1 188 ? -13.506 -6.326 13.863 1.00 95.38 188 PHE A N 1
ATOM 1494 C CA . PHE A 1 188 ? -12.069 -6.103 14.083 1.00 95.38 188 PHE A CA 1
ATOM 1495 C C . PHE A 1 188 ? -11.570 -6.717 15.403 1.00 95.38 188 PHE A C 1
ATOM 1497 O O . PHE A 1 188 ? -10.480 -7.286 15.444 1.00 95.38 188 PHE A O 1
ATOM 1504 N N . PHE A 1 189 ? -12.369 -6.646 16.471 1.00 93.19 189 PHE A N 1
ATOM 1505 C CA . PHE A 1 189 ? -11.991 -7.113 17.813 1.00 93.19 189 PHE A CA 1
ATOM 1506 C C . PHE A 1 189 ? -12.437 -8.546 18.140 1.00 93.19 189 PHE A C 1
ATOM 1508 O O . PHE A 1 189 ? -12.105 -9.031 19.219 1.00 93.19 189 PHE A O 1
ATOM 1515 N N . ASP A 1 190 ? -13.145 -9.213 17.229 1.00 91.31 190 ASP A N 1
ATOM 1516 C CA . ASP A 1 190 ? -13.627 -10.586 17.421 1.00 91.31 190 ASP A CA 1
ATOM 1517 C C . ASP A 1 190 ? -12.446 -11.580 17.431 1.00 91.31 190 ASP A C 1
ATOM 1519 O O . ASP A 1 190 ? -11.334 -11.240 17.022 1.00 91.31 190 ASP A O 1
ATOM 1523 N N . GLU A 1 191 ? -12.633 -12.812 17.891 1.00 79.56 191 GLU A N 1
ATOM 1524 C CA . GLU A 1 191 ? -11.562 -13.817 17.822 1.00 79.56 191 GLU A CA 1
ATOM 1525 C C . GLU A 1 191 ? -11.363 -14.311 16.377 1.00 79.56 191 GLU A C 1
ATOM 1527 O O . GLU A 1 191 ? -12.308 -14.353 15.594 1.00 79.56 191 GLU A O 1
ATOM 1532 N N . ASP A 1 192 ? -10.139 -14.710 16.008 1.00 66.62 192 ASP A N 1
ATOM 1533 C CA . ASP A 1 192 ? -9.785 -15.167 14.646 1.00 66.62 192 ASP A CA 1
ATOM 1534 C C . ASP A 1 192 ? -10.426 -16.532 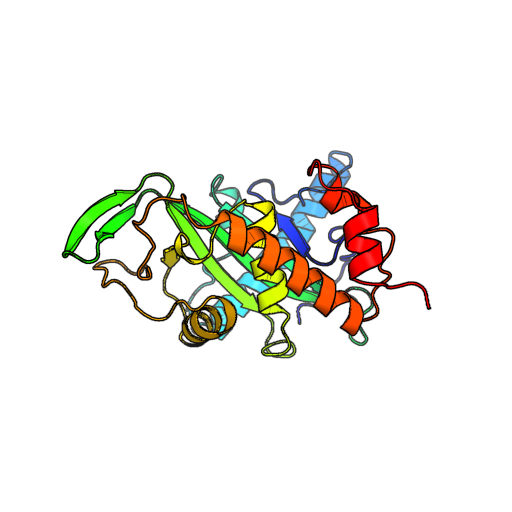14.260 1.00 66.62 192 ASP A C 1
ATOM 1536 O O . ASP A 1 192 ? -10.083 -17.124 13.238 1.00 66.62 192 ASP A O 1
ATOM 1540 N N . GLY A 1 193 ? -11.346 -17.058 15.077 1.00 51.75 193 GLY A N 1
ATOM 1541 C CA . GLY A 1 193 ? -11.851 -18.435 15.027 1.00 51.75 193 GLY A CA 1
ATOM 1542 C C . GLY A 1 193 ? -12.802 -18.789 13.877 1.00 51.75 193 GLY A C 1
ATOM 1543 O O . GLY A 1 193 ? -13.152 -19.959 13.759 1.00 51.75 193 GLY A O 1
ATOM 1544 N N . ASP A 1 194 ? -13.204 -17.833 13.032 1.00 47.88 194 ASP A N 1
ATOM 1545 C CA . ASP A 1 194 ? -14.237 -18.034 11.991 1.00 47.88 194 ASP A CA 1
ATOM 1546 C C . ASP A 1 194 ? -13.743 -17.744 10.550 1.00 47.88 194 ASP A C 1
ATOM 1548 O O . ASP A 1 194 ? -14.479 -17.876 9.573 1.00 47.88 194 ASP A O 1
ATOM 1552 N N . ASP A 1 195 ? -12.472 -17.359 10.379 1.00 52.16 195 ASP A N 1
ATOM 1553 C CA . ASP A 1 195 ? -11.966 -16.776 9.121 1.00 52.16 195 ASP A CA 1
ATOM 1554 C C . ASP A 1 195 ? -11.306 -17.781 8.149 1.00 52.16 195 ASP A C 1
ATOM 1556 O O . ASP A 1 195 ? -11.044 -17.450 6.984 1.00 52.16 195 ASP A O 1
ATOM 1560 N N . ASP A 1 196 ? -11.062 -19.024 8.576 1.00 47.69 196 ASP A N 1
ATOM 1561 C CA . ASP A 1 196 ? -10.403 -20.038 7.737 1.00 47.69 196 ASP A CA 1
ATOM 1562 C C . ASP A 1 196 ? -11.273 -20.425 6.525 1.00 47.69 196 ASP A C 1
ATOM 1564 O O . ASP A 1 196 ? -10.765 -20.597 5.417 1.00 47.69 196 ASP A O 1
ATOM 1568 N N . ALA A 1 197 ? -12.603 -20.452 6.681 1.00 47.81 197 ALA A N 1
ATOM 1569 C CA . ALA A 1 197 ? -13.540 -20.717 5.586 1.00 47.81 197 ALA A CA 1
ATOM 1570 C C . ALA A 1 197 ? -13.506 -19.620 4.502 1.00 47.81 197 ALA A C 1
ATOM 1572 O O . ALA A 1 197 ? -13.533 -19.923 3.305 1.00 47.81 197 ALA A O 1
ATOM 1573 N N . ASN A 1 198 ? -13.367 -18.351 4.899 1.00 49.34 198 ASN A N 1
ATOM 1574 C CA . ASN A 1 198 ? -13.249 -17.229 3.966 1.00 49.34 198 ASN A CA 1
ATOM 1575 C C . ASN A 1 198 ? -11.945 -17.299 3.163 1.00 49.34 198 ASN A C 1
ATOM 1577 O O . ASN A 1 198 ? -11.949 -17.029 1.960 1.00 49.34 198 ASN A O 1
ATOM 1581 N N . ARG A 1 199 ? -10.840 -17.730 3.787 1.00 50.84 199 ARG A N 1
ATOM 1582 C CA . ARG A 1 199 ? -9.532 -17.885 3.129 1.00 50.84 199 ARG A CA 1
ATOM 1583 C C . ARG A 1 199 ? -9.600 -18.810 1.905 1.00 50.84 199 ARG A C 1
ATOM 1585 O O . ARG A 1 199 ? -9.038 -18.478 0.860 1.00 50.84 199 ARG A O 1
ATOM 1592 N N . TYR A 1 200 ? -10.335 -19.922 1.991 1.00 50.28 200 TYR A N 1
ATOM 1593 C CA . TYR A 1 200 ? -10.520 -20.848 0.863 1.00 50.28 200 TYR A CA 1
ATOM 1594 C C . TYR A 1 200 ? -11.426 -20.279 -0.238 1.00 50.28 200 TYR A C 1
ATOM 1596 O O . TYR A 1 200 ? -11.152 -20.486 -1.423 1.00 50.28 200 TYR A O 1
ATOM 1604 N N . VAL A 1 201 ? -12.458 -19.508 0.122 1.00 52.94 201 VAL A N 1
ATOM 1605 C CA . VAL A 1 201 ? -13.340 -18.830 -0.846 1.00 52.94 201 VAL A CA 1
ATOM 1606 C C . VAL A 1 201 ? -12.575 -17.768 -1.648 1.00 52.94 201 VAL A C 1
ATOM 1608 O O . VAL A 1 201 ? -12.757 -17.672 -2.863 1.00 52.94 201 VAL A O 1
ATOM 1611 N N . PHE A 1 202 ? -11.666 -17.018 -1.011 1.00 50.50 202 PHE A N 1
ATOM 1612 C CA . PHE A 1 202 ? -10.824 -16.026 -1.694 1.00 50.50 202 PHE A CA 1
ATOM 1613 C C . PHE A 1 202 ? -9.872 -16.665 -2.715 1.00 50.50 202 PHE A C 1
ATOM 1615 O O . PHE A 1 202 ? -9.775 -16.169 -3.840 1.00 50.50 202 PHE A O 1
ATOM 1622 N N . ILE A 1 203 ? -9.232 -17.789 -2.365 1.00 52.12 203 ILE A N 1
ATOM 1623 C CA . ILE A 1 203 ? -8.353 -18.538 -3.281 1.00 52.12 203 ILE A CA 1
ATOM 1624 C C . ILE A 1 203 ? -9.153 -19.081 -4.477 1.00 52.12 203 ILE A C 1
ATOM 1626 O O . ILE A 1 203 ? -8.739 -18.914 -5.624 1.00 52.12 203 ILE A O 1
ATOM 1630 N N . LEU A 1 204 ? -10.326 -19.678 -4.233 1.00 48.84 204 LEU A N 1
ATOM 1631 C CA . LEU A 1 204 ? -11.193 -20.222 -5.286 1.00 48.84 204 LEU A CA 1
ATOM 1632 C C . LEU A 1 204 ? -11.716 -19.136 -6.240 1.00 48.84 204 LEU A C 1
ATOM 1634 O O . LEU A 1 204 ? -11.719 -19.334 -7.455 1.00 48.84 204 LEU A O 1
ATOM 1638 N N . HIS A 1 205 ? -12.113 -17.970 -5.721 1.00 49.78 205 HIS A N 1
ATOM 1639 C CA . HIS A 1 205 ? -12.570 -16.857 -6.555 1.00 49.78 205 HIS A CA 1
ATOM 1640 C C . HIS A 1 205 ? -11.433 -16.270 -7.406 1.00 49.78 205 HIS A C 1
ATOM 1642 O O . HIS A 1 205 ? -11.647 -15.969 -8.580 1.00 49.78 205 HIS A O 1
ATOM 1648 N N . TYR A 1 206 ? -10.226 -16.135 -6.844 1.00 46.25 206 TYR A N 1
ATOM 1649 C CA . TYR A 1 206 ? -9.051 -15.634 -7.565 1.00 46.25 206 TYR A CA 1
ATOM 1650 C C . TYR A 1 206 ? -8.666 -16.559 -8.735 1.00 46.25 206 TYR A C 1
ATOM 1652 O O . TYR A 1 206 ? -8.506 -16.099 -9.868 1.00 46.25 206 TYR A O 1
ATOM 1660 N N . LEU A 1 207 ? -8.639 -17.876 -8.495 1.00 49.53 207 LEU A N 1
ATOM 1661 C CA . LEU A 1 207 ? -8.398 -18.886 -9.534 1.00 49.53 207 LEU A CA 1
ATOM 1662 C C . LEU A 1 207 ? -9.463 -18.854 -10.644 1.00 49.53 207 LEU A C 1
ATOM 1664 O O . LEU A 1 207 ? -9.144 -19.070 -11.811 1.00 49.53 207 LEU A O 1
ATOM 1668 N N . CYS A 1 208 ? -10.719 -18.551 -10.305 1.00 43.78 208 CYS A N 1
ATOM 1669 C CA . CYS A 1 208 ? -11.809 -18.460 -11.278 1.00 43.78 208 CYS A CA 1
ATOM 1670 C C . CYS A 1 208 ? -11.706 -17.199 -12.161 1.00 43.78 208 CYS A C 1
ATOM 1672 O O . CYS A 1 208 ? -12.020 -17.243 -13.351 1.00 43.78 208 CYS A O 1
ATOM 1674 N N . THR A 1 209 ? -11.199 -16.080 -11.626 1.00 45.00 209 THR A N 1
ATOM 1675 C CA . THR A 1 209 ? -10.932 -14.869 -12.424 1.00 45.00 209 THR A CA 1
ATOM 1676 C C . THR A 1 209 ? -9.754 -15.017 -13.392 1.00 45.00 209 THR A C 1
ATOM 1678 O O . THR A 1 209 ? -9.809 -14.450 -14.484 1.00 45.00 209 THR A O 1
ATOM 1681 N N . ASP A 1 210 ? -8.741 -15.827 -13.066 1.00 42.84 210 ASP A N 1
ATOM 1682 C CA . ASP A 1 210 ? -7.620 -16.119 -13.977 1.00 42.84 210 ASP A CA 1
ATOM 1683 C C . ASP A 1 210 ? -8.052 -16.945 -15.203 1.00 42.84 210 ASP A C 1
ATOM 1685 O O . ASP A 1 210 ? -7.523 -16.752 -16.302 1.00 42.84 210 ASP A O 1
ATOM 1689 N N . VAL A 1 211 ? -9.086 -17.789 -15.067 1.00 41.06 211 VAL A N 1
ATOM 1690 C CA . VAL A 1 211 ? -9.715 -18.483 -16.210 1.00 41.06 211 VAL A CA 1
ATOM 1691 C C . VAL A 1 211 ? -10.327 -17.484 -17.204 1.00 41.06 211 VAL A C 1
ATOM 1693 O O . VAL A 1 211 ? -10.366 -17.757 -18.402 1.00 41.06 211 VAL A O 1
ATOM 1696 N N . PHE A 1 212 ? -10.741 -16.300 -16.742 1.00 34.56 212 PHE A N 1
ATOM 1697 C CA . PHE A 1 212 ? -11.343 -15.258 -17.581 1.00 34.56 212 PHE A CA 1
ATOM 1698 C C . PHE A 1 212 ? -10.323 -14.313 -18.247 1.00 34.56 212 PHE A C 1
ATOM 1700 O O . PHE A 1 212 ? -10.672 -13.651 -19.223 1.00 34.56 212 PHE A O 1
ATOM 1707 N N . LEU A 1 213 ? -9.075 -14.251 -17.761 1.00 38.25 213 LEU A N 1
ATOM 1708 C CA . LEU A 1 213 ? -8.024 -13.347 -18.269 1.00 38.25 213 LEU A CA 1
ATOM 1709 C C . LEU A 1 213 ? -6.971 -14.025 -19.167 1.00 38.25 213 LEU A C 1
ATOM 1711 O O . LEU A 1 213 ? -6.083 -13.348 -19.679 1.00 38.25 213 LEU A O 1
ATOM 1715 N N . GLY A 1 214 ? -7.072 -15.335 -19.419 1.00 38.28 214 GLY A N 1
ATOM 1716 C CA . GLY A 1 214 ? -6.274 -16.019 -20.449 1.00 38.28 214 GLY A CA 1
ATOM 1717 C C . GLY A 1 214 ? -4.772 -16.145 -20.155 1.00 38.28 214 GLY A C 1
ATOM 1718 O O . GLY A 1 214 ? -3.990 -16.403 -21.070 1.00 38.28 214 GLY A O 1
ATOM 1719 N N . ILE A 1 215 ? -4.345 -15.989 -18.899 1.00 43.97 215 ILE A N 1
ATOM 1720 C CA . ILE A 1 215 ? -2.940 -16.142 -18.499 1.00 43.97 215 ILE A CA 1
ATOM 1721 C C . ILE A 1 215 ? -2.679 -17.624 -18.171 1.00 43.97 215 ILE A C 1
ATOM 1723 O O . ILE A 1 215 ? -3.424 -18.251 -17.425 1.00 43.97 215 ILE A O 1
ATOM 1727 N N . GLY A 1 216 ? -1.638 -18.208 -18.777 1.00 42.78 216 GLY A N 1
ATOM 1728 C CA . GLY A 1 216 ? -1.336 -19.647 -18.780 1.00 42.78 216 GLY A CA 1
ATOM 1729 C C . GLY A 1 216 ? -1.393 -20.333 -17.406 1.00 42.78 216 GLY A C 1
ATOM 1730 O O . GLY A 1 216 ? -0.519 -20.166 -16.558 1.00 42.78 216 GLY A O 1
ATOM 1731 N N . THR A 1 217 ? -2.403 -21.183 -17.235 1.00 45.84 217 THR A N 1
ATOM 1732 C CA . THR A 1 217 ? -2.937 -21.663 -15.951 1.00 45.84 217 THR A CA 1
ATOM 1733 C C . THR A 1 217 ? -2.181 -22.812 -15.276 1.00 45.84 217 THR A C 1
ATOM 1735 O O . THR A 1 217 ? -2.443 -23.102 -14.116 1.00 45.84 217 THR A O 1
ATOM 1738 N N . LYS A 1 218 ? -1.227 -23.496 -15.920 1.00 40.72 218 LYS A N 1
ATOM 1739 C CA . LYS A 1 218 ? -0.679 -24.752 -15.349 1.00 40.72 218 LYS A CA 1
ATOM 1740 C C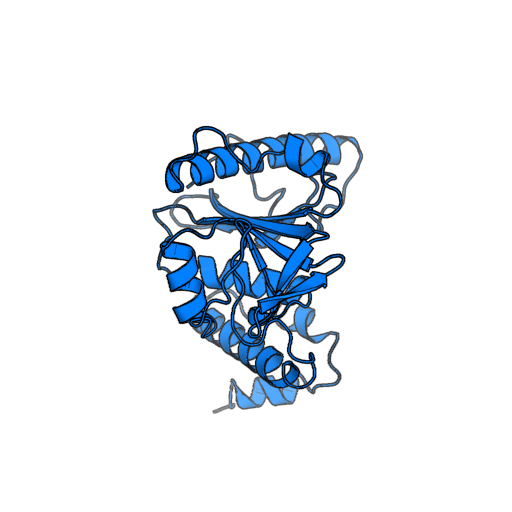 . LYS A 1 218 ? 0.536 -24.596 -14.433 1.00 40.72 218 LYS A C 1
ATOM 1742 O O . LYS A 1 218 ? 0.714 -25.404 -13.529 1.00 40.72 218 LYS A O 1
ATOM 1747 N N . HIS A 1 219 ? 1.375 -23.582 -14.640 1.00 39.16 219 HIS A N 1
ATOM 1748 C CA . HIS A 1 219 ? 2.639 -23.470 -13.897 1.00 39.16 219 HIS A CA 1
ATOM 1749 C C . HIS A 1 219 ? 2.489 -22.726 -12.556 1.00 39.16 219 HIS A C 1
ATOM 1751 O O . HIS A 1 219 ? 3.264 -22.961 -11.632 1.00 39.16 219 HIS A O 1
ATOM 1757 N N . PHE A 1 220 ? 1.474 -21.863 -12.426 1.00 39.28 220 PHE A N 1
ATOM 1758 C CA . PHE A 1 220 ? 1.264 -21.030 -11.235 1.00 39.28 220 PHE A CA 1
ATOM 1759 C C . PHE A 1 220 ? 0.542 -21.787 -10.105 1.00 39.28 220 PHE A C 1
ATOM 1761 O O . PHE A 1 220 ? 0.971 -21.733 -8.954 1.00 39.28 220 PHE A O 1
ATOM 1768 N N . ILE A 1 221 ? -0.458 -22.611 -10.450 1.00 42.41 221 ILE A N 1
ATOM 1769 C CA . ILE A 1 221 ? -1.231 -23.434 -9.498 1.00 42.41 221 ILE A CA 1
ATOM 1770 C C . ILE A 1 221 ? -0.316 -24.376 -8.689 1.00 42.41 221 ILE A C 1
ATOM 1772 O O . ILE A 1 221 ? -0.516 -24.573 -7.493 1.00 42.41 221 ILE A O 1
ATOM 1776 N N . SER A 1 222 ? 0.752 -24.901 -9.300 1.00 39.34 222 SER A N 1
ATOM 1777 C CA . SER A 1 222 ? 1.676 -25.834 -8.641 1.00 39.34 222 SER A CA 1
ATOM 1778 C C . SER A 1 222 ? 2.508 -25.217 -7.506 1.00 39.34 222 SER A C 1
ATOM 1780 O O . SER A 1 222 ? 2.981 -25.966 -6.650 1.00 39.34 222 SER A O 1
ATOM 1782 N N . LYS A 1 223 ? 2.734 -23.894 -7.484 1.00 40.47 223 LYS A N 1
ATOM 1783 C CA . LYS A 1 223 ? 3.546 -23.247 -6.435 1.00 40.47 223 LYS A CA 1
ATOM 1784 C C . LYS A 1 223 ? 2.718 -22.858 -5.212 1.00 40.47 223 LYS A C 1
ATOM 1786 O O . LYS A 1 223 ? 3.195 -23.046 -4.097 1.00 40.47 223 LYS A O 1
ATOM 1791 N N . THR A 1 224 ? 1.487 -22.390 -5.408 1.00 39.31 224 THR A N 1
ATOM 1792 C CA . THR A 1 224 ? 0.593 -21.956 -4.318 1.00 39.31 224 THR A CA 1
ATOM 1793 C C . THR A 1 224 ? 0.099 -23.130 -3.464 1.00 39.31 224 THR A C 1
ATOM 1795 O O . THR A 1 224 ? -0.074 -22.985 -2.259 1.00 39.31 224 THR A O 1
ATOM 1798 N N . PHE A 1 225 ? -0.061 -24.319 -4.053 1.00 41.69 225 PHE A N 1
ATOM 1799 C CA . PHE A 1 225 ? -0.594 -25.504 -3.366 1.00 41.69 225 PHE A CA 1
ATOM 1800 C C . PHE A 1 225 ? 0.460 -26.410 -2.709 1.00 41.69 225 PHE A C 1
ATOM 1802 O O . PHE A 1 225 ? 0.119 -27.448 -2.153 1.00 41.69 225 PHE A O 1
ATOM 1809 N N . LYS A 1 226 ? 1.747 -26.034 -2.703 1.00 38.75 226 LYS A N 1
ATOM 1810 C CA . LYS A 1 226 ? 2.806 -26.863 -2.090 1.00 38.75 226 LYS A CA 1
ATOM 1811 C C . LYS A 1 226 ? 2.732 -26.945 -0.551 1.00 38.75 226 LYS A C 1
ATOM 1813 O O . LYS A 1 226 ? 3.521 -27.673 0.043 1.00 38.75 226 LYS A O 1
ATOM 1818 N N . TYR A 1 227 ? 1.813 -26.204 0.075 1.00 39.66 227 TYR A N 1
ATOM 1819 C CA . TYR A 1 227 ? 1.663 -26.075 1.530 1.00 39.66 227 TYR A CA 1
ATOM 1820 C C . TYR A 1 227 ? 0.308 -26.544 2.081 1.00 39.66 227 TYR A C 1
ATOM 1822 O O . TYR A 1 227 ? 0.050 -26.366 3.269 1.00 39.66 227 TYR A O 1
ATOM 1830 N N . SER A 1 228 ? -0.554 -27.164 1.271 1.00 39.72 228 SER A N 1
ATOM 1831 C CA . SER A 1 228 ? -1.800 -27.764 1.755 1.00 39.72 228 SER A CA 1
ATOM 1832 C C . SER A 1 228 ? -1.797 -29.274 1.514 1.00 39.72 228 SER A C 1
ATOM 1834 O O . SER A 1 228 ? -1.532 -29.739 0.413 1.00 39.72 228 SER A O 1
ATOM 1836 N N . ASN A 1 229 ? -2.137 -30.055 2.544 1.00 40.12 229 ASN A N 1
ATOM 1837 C CA . ASN A 1 229 ? -2.421 -31.499 2.454 1.00 40.12 229 ASN A CA 1
ATOM 1838 C C . ASN A 1 229 ? -3.723 -31.797 1.668 1.00 40.12 229 ASN A C 1
ATOM 1840 O O . ASN A 1 229 ? -4.392 -32.792 1.932 1.00 40.12 229 ASN A O 1
ATOM 1844 N N . LEU A 1 230 ? -4.133 -30.919 0.747 1.00 48.56 230 LEU A N 1
ATOM 1845 C CA . LEU A 1 230 ? -5.318 -31.114 -0.081 1.00 48.56 230 LEU A CA 1
ATOM 1846 C C . LEU A 1 230 ? -4.908 -31.662 -1.444 1.00 48.56 230 LEU A C 1
ATOM 1848 O O . LEU A 1 230 ? -4.042 -31.096 -2.112 1.00 48.56 230 LEU A O 1
ATOM 1852 N N . ASP A 1 231 ? -5.585 -32.731 -1.862 1.00 46.72 231 ASP A N 1
ATOM 1853 C CA . ASP A 1 231 ? -5.415 -33.357 -3.169 1.00 46.72 231 ASP A CA 1
ATOM 1854 C C . ASP A 1 231 ? -5.705 -32.354 -4.292 1.00 46.72 231 ASP A C 1
ATOM 1856 O O . ASP A 1 231 ? -6.851 -32.066 -4.650 1.00 46.72 231 ASP A O 1
ATOM 1860 N N . ILE A 1 232 ? -4.626 -31.823 -4.864 1.00 47.78 232 ILE A N 1
ATOM 1861 C CA . ILE A 1 232 ? -4.638 -30.888 -5.991 1.00 47.78 232 ILE A CA 1
ATOM 1862 C C . ILE A 1 232 ? -5.418 -31.488 -7.173 1.00 47.78 232 ILE A C 1
ATOM 1864 O O . ILE A 1 232 ? -6.127 -30.766 -7.874 1.00 47.78 232 ILE A O 1
ATOM 1868 N N . GLU A 1 233 ? -5.355 -32.811 -7.368 1.00 42.91 233 GLU A N 1
ATOM 1869 C CA . GLU A 1 233 ? -6.132 -33.509 -8.400 1.00 42.91 233 GLU A CA 1
ATOM 1870 C C . GLU A 1 233 ? -7.645 -33.418 -8.182 1.00 42.91 233 GLU A C 1
ATOM 1872 O O . GLU A 1 233 ? -8.388 -33.273 -9.154 1.00 42.91 233 GLU A O 1
ATOM 1877 N N . LEU A 1 234 ? -8.123 -33.463 -6.937 1.00 46.88 234 LEU A N 1
ATOM 1878 C CA . LEU A 1 234 ? -9.555 -33.417 -6.643 1.00 46.88 234 LEU A CA 1
ATOM 1879 C C . LEU A 1 234 ? -10.139 -32.039 -6.982 1.00 46.88 234 LEU A C 1
ATOM 1881 O O . LEU A 1 234 ? -11.199 -31.944 -7.599 1.00 46.88 234 LEU A O 1
ATOM 1885 N N . ILE A 1 235 ? -9.407 -30.970 -6.656 1.00 48.03 235 ILE A N 1
ATOM 1886 C CA . ILE A 1 235 ? -9.798 -29.589 -6.972 1.00 48.03 235 ILE A CA 1
ATOM 1887 C C . ILE A 1 235 ? -9.734 -29.341 -8.485 1.00 48.03 235 ILE A C 1
ATOM 1889 O O . ILE A 1 235 ? -10.654 -28.750 -9.051 1.00 48.03 235 ILE A O 1
ATOM 1893 N N . ILE A 1 236 ? -8.697 -29.840 -9.168 1.00 47.03 236 ILE A N 1
ATOM 1894 C CA . ILE A 1 236 ? -8.594 -29.743 -10.632 1.00 47.03 236 ILE A CA 1
ATOM 1895 C C . ILE A 1 236 ? -9.759 -30.475 -11.312 1.00 47.03 236 ILE A C 1
ATOM 1897 O O . ILE A 1 236 ? -10.342 -29.923 -12.241 1.00 47.03 236 ILE A O 1
ATOM 1901 N N . ASN A 1 237 ? -10.135 -31.669 -10.848 1.00 45.25 237 ASN A N 1
ATOM 1902 C CA . ASN A 1 237 ? -11.229 -32.448 -11.438 1.00 45.25 237 ASN A CA 1
ATOM 1903 C C . ASN A 1 237 ? -12.622 -31.854 -11.154 1.00 45.25 237 ASN A C 1
ATOM 1905 O O . ASN A 1 237 ? -13.526 -32.024 -11.969 1.00 45.25 237 ASN A O 1
ATOM 1909 N N . LEU A 1 238 ? -12.796 -31.131 -10.042 1.00 47.78 238 LEU A N 1
ATOM 1910 C CA . LEU A 1 238 ? -14.027 -30.389 -9.737 1.00 47.78 238 LEU A CA 1
ATOM 1911 C C . LEU A 1 238 ? -14.176 -29.117 -10.589 1.00 47.78 238 LEU A C 1
ATOM 1913 O O . LEU A 1 238 ? -15.290 -28.758 -10.960 1.00 47.78 238 LEU A O 1
ATOM 1917 N N . ILE A 1 239 ? -13.066 -28.443 -10.907 1.00 42.44 239 ILE A N 1
ATOM 1918 C CA . ILE A 1 239 ? -13.059 -27.196 -11.694 1.00 42.44 239 ILE A CA 1
ATOM 1919 C C . ILE A 1 239 ? -13.033 -27.481 -13.208 1.00 42.44 239 ILE A C 1
ATOM 1921 O O . ILE A 1 239 ? -13.631 -26.743 -13.989 1.00 42.44 239 ILE A O 1
ATOM 1925 N N . PHE A 1 240 ? -12.385 -28.569 -13.631 1.00 42.88 240 PHE A N 1
ATOM 1926 C CA . PHE A 1 240 ? -12.300 -29.024 -15.020 1.00 42.88 240 PHE A CA 1
ATOM 1927 C C . PHE A 1 240 ? -12.803 -30.472 -15.142 1.00 42.88 240 PHE A C 1
ATOM 1929 O O . PHE A 1 240 ? -11.988 -31.388 -15.297 1.00 42.88 240 PHE A O 1
ATOM 1936 N N . PRO A 1 241 ? -14.126 -30.718 -15.095 1.00 37.66 241 PRO A N 1
ATOM 1937 C CA . PRO A 1 241 ? -14.647 -32.057 -15.326 1.00 37.66 241 PRO A CA 1
ATOM 1938 C C . PRO A 1 241 ? -14.249 -32.498 -16.737 1.00 37.66 241 PRO A C 1
ATOM 1940 O O . PRO A 1 241 ? -14.549 -31.823 -17.727 1.00 37.66 241 PRO A O 1
ATOM 1943 N N . LYS A 1 242 ? -13.519 -33.615 -16.837 1.00 38.12 242 LYS A N 1
ATOM 1944 C CA . LYS A 1 242 ? -13.233 -34.239 -18.133 1.00 38.12 242 LYS A CA 1
ATOM 1945 C C . LYS A 1 242 ? -14.579 -34.565 -18.787 1.00 38.12 242 LYS A C 1
ATOM 1947 O O . LYS A 1 242 ? -15.403 -35.230 -18.164 1.00 38.12 242 LYS A O 1
ATOM 1952 N N . LYS A 1 243 ? -14.803 -34.028 -19.990 1.00 43.03 243 LYS A N 1
ATOM 1953 C CA . LYS A 1 243 ? -15.932 -34.422 -20.842 1.00 43.03 243 LYS A CA 1
ATOM 1954 C C . LYS A 1 243 ? -15.874 -35.910 -21.151 1.00 43.03 243 LYS A C 1
ATOM 1956 O O . LYS A 1 243 ? -14.740 -36.410 -21.336 1.00 43.03 243 LYS A O 1
#

pLDDT: mean 83.79, std 20.92, range [34.56, 98.81]

Solvent-accessible surface area (backbone atoms only — not comparable to full-atom values): 14097 Å² total; per-residue (Å²): 109,49,74,66,101,60,83,58,66,88,66,45,90,48,56,64,37,49,27,44,33,83,38,46,43,79,84,68,80,78,55,75,68,54,49,54,52,47,29,52,53,44,31,55,52,41,35,52,51,15,46,52,39,14,59,78,68,72,44,97,62,53,92,44,35,41,70,60,36,50,74,28,79,60,29,38,36,39,38,30,43,43,73,86,39,98,88,42,69,28,42,39,36,42,40,32,35,32,51,41,77,43,80,42,44,46,93,88,67,49,83,41,81,37,75,60,36,40,30,43,65,45,79,36,56,30,77,98,51,55,94,69,56,52,67,53,56,58,50,53,52,49,29,60,77,70,71,50,56,76,51,56,40,32,28,51,64,69,50,72,69,51,49,52,48,40,29,73,78,66,68,49,70,56,68,38,74,50,96,64,64,49,44,41,31,72,66,45,86,57,78,84,86,74,52,69,67,54,55,55,52,54,54,54,51,53,57,55,52,44,70,74,68,74,59,81,70,74,73,60,58,64,65,76,52,76,83,49,100,62,65,63,66,61,56,48,46,71,76,52,64,82,127

Secondary structure (DSSP, 8-state):
-B--SS-STTT-SSSEEEE-TT-SBTT----HHHHHHHHHHHHHHHHHHHHHHHHHTT-SS-S--HHHHHT-TTEEEEEEEE-S-TT-SEEEEEEEEEEEEEEEE-TTS-EEEEEEEEEEEEEEE-GGGTTSSHHHHHHHHHHHHHT--GGG-EEES--HHHHHHHHHHH----EEP-SSSEEEETTTTS-GGG-HHHHHHHHHHHHHHHHHHT---HHHHHHHGGG--S-HHHHHHHHS---

Sequence (243 aa):
MAKFKFDIKCIFSQPVVQISSNLLPHTFIGDRRMAMDVTSKVSQIIDRLGELSAVAQKLSKPITSAQKLRMSENQTVYLMADINGCDGDVVIGLLKIGTKNLYLFDSSGQTRKIDKARCILDFYIHESRQRMGVGKILFDIMLTEEHWTPVKCSVDRPSEKLIQFLKKYYGLEKIIPQANKFVLYEGFFDEDGDDDANRYVFILHYLCTDVFLGIGTKHFISKTFKYSNLDIELIINLIFPKK

InterPro domains:
  IPR007965 Gcn5-related N-acetyltransferase (GNAT) domain, ATAT-type [MF_03130] (5-199)
  IPR007965 Gcn5-related N-acetyltransferase (GNAT) domain, ATAT-type [PF05301] (4-189)
  IPR007965 Gcn5-related N-acetyltransferase (GNAT) domain, ATAT-type [PS51730] (2-189)
  IPR038746 Alpha-tubulin N-acetyltransferase [PTHR12327] (3-192)

Nearest PDB structures (foldseek):
  4b5p-assembly1_A  TM=9.590E-01  e=4.834E-22  Homo sapiens
  3vwe-assembly1_A  TM=9.419E-01  e=9.980E-22  Homo sapiens
  4if5-assembly1_A  TM=9.264E-01  e=4.519E-21  Homo sapiens
  4hkf-assembly1_A  TM=9.621E-01  e=6.851E-20  Danio rerio
  4pk3-assembly1_A  TM=9.414E-01  e=8.724E-20  Homo sapiens

Mean predicted aligned error: 9.44 Å

Radius of gyration: 18.93 Å; Cα contacts (8 Å, |Δi|>4): 340; chains: 1; bounding box: 46×53×50 Å

Organism: Bactrocera latifrons (NCBI:txid174628)